Protein AF-A0A1F2UQ99-F1 (afdb_monomer)

Mean predicted aligned error: 5.06 Å

Radius of gyration: 15.75 Å; Cα contacts (8 Å, |Δi|>4): 357; chains: 1; bounding box: 39×36×42 Å

Sequence (183 aa):
MSVAGLMEGPKHVLLDRNATEAAFKALPLADFRVIHLAAHGVASTNFPDRAALLLGSSPASGEDGLLQAREIRDLPLNADLVTLSACETGNGKLLGQEGIASLERAFLLAGAKAVIASLWTADDTYTIVLMKRLYQHLVAGVDKGTALRQAKLDLLNQFGAEALPVYWAGFTLVGDGSTAIFY

Structure (mmCIF, N/CA/C/O backbone):
data_AF-A0A1F2UQ99-F1
#
_entry.id   AF-A0A1F2UQ99-F1
#
loop_
_atom_site.group_PDB
_atom_site.id
_atom_site.type_symbol
_atom_site.label_atom_id
_atom_site.label_alt_id
_atom_site.label_comp_id
_atom_site.label_asym_id
_atom_site.label_entity_id
_atom_site.label_seq_id
_atom_site.pdbx_PDB_ins_code
_atom_site.Cartn_x
_atom_site.Cartn_y
_atom_site.Cartn_z
_atom_site.occupancy
_atom_site.B_iso_or_equiv
_atom_site.auth_seq_id
_atom_site.auth_comp_id
_atom_site.auth_asym_id
_atom_site.auth_atom_id
_atom_site.pdbx_PDB_model_num
ATOM 1 N N . MET A 1 1 ? 3.172 -11.121 14.111 1.00 55.66 1 MET A N 1
ATOM 2 C CA . MET A 1 1 ? 2.310 -11.700 13.055 1.00 55.66 1 MET A CA 1
ATOM 3 C C . MET A 1 1 ? 2.395 -10.765 11.863 1.00 55.66 1 MET A C 1
ATOM 5 O O . MET A 1 1 ? 2.167 -9.580 12.062 1.00 55.66 1 MET A O 1
ATOM 9 N N . SER A 1 2 ? 2.827 -11.252 10.698 1.00 79.75 2 SER A N 1
ATOM 10 C CA . SER A 1 2 ? 2.993 -10.434 9.488 1.00 79.75 2 SER A CA 1
ATOM 11 C C . SER A 1 2 ? 1.648 -10.175 8.804 1.00 79.75 2 SER A C 1
ATOM 13 O O . SER A 1 2 ? 0.696 -10.924 9.023 1.00 79.75 2 SER A O 1
ATOM 15 N N . VAL A 1 3 ? 1.582 -9.159 7.938 1.00 83.19 3 VAL A N 1
ATOM 16 C CA . VAL A 1 3 ? 0.411 -8.877 7.084 1.00 83.19 3 VAL A CA 1
ATOM 17 C C . VAL A 1 3 ? -0.014 -10.124 6.305 1.00 83.19 3 VAL A C 1
ATOM 19 O O . VAL A 1 3 ? -1.170 -10.528 6.356 1.00 83.19 3 VAL A O 1
ATOM 22 N N . ALA A 1 4 ? 0.940 -10.810 5.672 1.00 85.94 4 ALA A N 1
ATOM 23 C CA . ALA A 1 4 ? 0.684 -12.048 4.938 1.00 85.94 4 ALA A CA 1
ATOM 24 C C . ALA A 1 4 ? 0.129 -13.182 5.827 1.00 85.94 4 ALA A C 1
ATOM 26 O O . ALA A 1 4 ? -0.555 -14.082 5.343 1.00 85.94 4 ALA A O 1
ATOM 27 N N . GLY A 1 5 ? 0.411 -13.162 7.133 1.00 87.06 5 GLY A N 1
ATOM 28 C CA . GLY A 1 5 ? -0.151 -14.108 8.096 1.00 87.06 5 GLY A CA 1
ATOM 29 C C . GLY A 1 5 ? -1.635 -13.879 8.399 1.00 87.06 5 GLY A C 1
ATOM 30 O O . GLY A 1 5 ? -2.294 -14.823 8.815 1.00 87.06 5 GLY A O 1
ATOM 31 N N . LEU A 1 6 ? -2.149 -12.664 8.176 1.00 87.44 6 LEU A N 1
ATOM 32 C CA . LEU A 1 6 ? -3.563 -12.311 8.361 1.00 87.44 6 LEU A CA 1
ATOM 33 C C . LEU A 1 6 ? -4.426 -12.646 7.137 1.00 87.44 6 LEU A C 1
ATOM 35 O O . LEU A 1 6 ? -5.640 -12.726 7.263 1.00 87.44 6 LEU A O 1
ATOM 39 N N . MET A 1 7 ? -3.805 -12.824 5.968 1.00 87.25 7 MET A N 1
ATOM 40 C CA . MET A 1 7 ? -4.507 -13.110 4.719 1.00 87.25 7 MET A CA 1
ATOM 41 C C . MET A 1 7 ? -4.804 -14.601 4.570 1.00 87.25 7 MET A C 1
ATOM 43 O O . MET A 1 7 ? -3.899 -15.446 4.671 1.00 87.25 7 MET A O 1
ATOM 47 N N . GLU A 1 8 ? -6.064 -14.897 4.264 1.00 82.94 8 GLU A N 1
ATOM 48 C CA . GLU A 1 8 ? -6.512 -16.207 3.802 1.00 82.94 8 GLU A CA 1
ATOM 49 C C . GLU A 1 8 ? -6.232 -16.379 2.299 1.00 82.94 8 GLU A C 1
ATOM 51 O O . GLU A 1 8 ? -6.190 -15.409 1.541 1.00 82.94 8 GLU A O 1
ATOM 56 N N . GLY A 1 9 ? -6.028 -17.624 1.862 1.00 82.25 9 GLY A N 1
ATOM 57 C CA . GLY A 1 9 ? -5.776 -17.951 0.456 1.00 82.25 9 GLY A CA 1
ATOM 58 C C . GLY A 1 9 ? -4.300 -17.905 0.021 1.00 82.25 9 GLY A C 1
ATOM 59 O O . GLY A 1 9 ? -3.388 -17.830 0.857 1.00 82.25 9 GLY A O 1
ATOM 60 N N . PRO A 1 10 ? -4.045 -18.036 -1.296 1.00 84.94 10 PRO A N 1
ATOM 61 C CA . PRO A 1 10 ? -2.699 -18.048 -1.850 1.00 84.94 10 PRO A CA 1
ATOM 62 C C . PRO A 1 10 ? -2.016 -16.697 -1.636 1.00 84.94 10 PRO A C 1
ATOM 64 O O . PRO A 1 10 ? -2.594 -15.635 -1.853 1.00 84.94 10 PRO A O 1
ATOM 67 N N . LYS A 1 11 ? -0.754 -16.751 -1.216 1.00 92.12 11 LYS A N 1
ATOM 68 C CA . LYS A 1 11 ? 0.062 -15.576 -0.920 1.00 92.12 11 LYS A CA 1
ATOM 69 C C . LYS A 1 11 ? 1.476 -15.781 -1.415 1.00 92.12 11 LYS A C 1
ATOM 71 O O . LYS A 1 11 ? 2.025 -16.875 -1.308 1.00 92.12 11 LYS A O 1
ATOM 76 N N . HIS A 1 12 ? 2.060 -14.703 -1.915 1.00 95.44 12 HIS A N 1
ATOM 77 C CA . HIS A 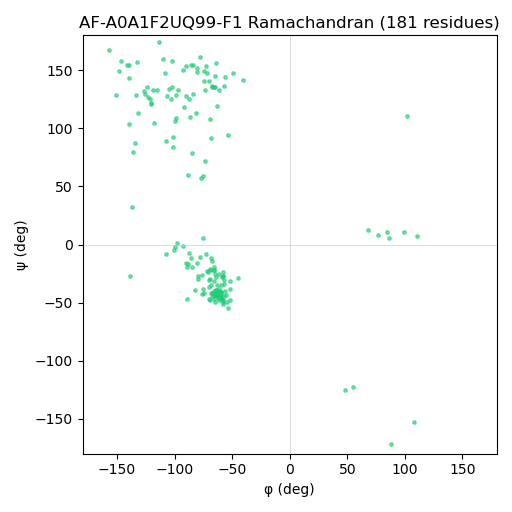1 12 ? 3.464 -14.650 -2.271 1.00 95.44 12 HIS A CA 1
ATOM 78 C C . HIS A 1 12 ? 4.159 -13.646 -1.356 1.00 95.44 12 HIS A C 1
ATOM 80 O O . HIS A 1 12 ? 3.636 -12.561 -1.110 1.00 95.44 12 HIS A O 1
ATOM 86 N N . VAL A 1 13 ? 5.305 -14.033 -0.802 1.00 95.56 13 VAL A N 1
ATOM 87 C CA . VAL A 1 13 ? 6.029 -13.234 0.187 1.00 95.56 13 VAL A CA 1
ATOM 88 C C . VAL A 1 13 ? 7.490 -13.170 -0.232 1.00 95.56 13 VAL A C 1
ATOM 90 O O . VAL A 1 13 ? 8.186 -14.182 -0.212 1.00 95.56 13 VAL A O 1
ATOM 93 N N . LEU A 1 14 ? 7.941 -11.972 -0.600 1.00 95.31 14 LEU A N 1
ATOM 94 C CA . LEU A 1 14 ? 9.344 -11.671 -0.858 1.00 95.31 14 LEU A CA 1
ATOM 95 C C . LEU A 1 14 ? 9.898 -10.906 0.345 1.00 95.31 14 LEU A C 1
ATOM 97 O O . LEU A 1 14 ? 9.327 -9.895 0.745 1.00 95.31 14 LEU A O 1
ATOM 101 N N . LEU A 1 15 ? 10.985 -11.401 0.934 1.00 94.00 15 LEU A N 1
ATOM 102 C CA . LEU A 1 15 ? 11.633 -10.807 2.107 1.00 94.00 15 LEU A CA 1
ATOM 103 C C . LEU A 1 15 ? 13.139 -10.720 1.893 1.00 94.00 15 LEU A C 1
ATOM 105 O O . LEU A 1 15 ? 13.712 -11.501 1.127 1.00 94.00 15 LEU A O 1
ATOM 109 N N . ASP A 1 16 ? 13.770 -9.802 2.619 1.00 89.81 16 ASP A N 1
ATOM 110 C CA . ASP A 1 16 ? 15.219 -9.632 2.672 1.00 89.81 16 ASP A CA 1
ATOM 111 C C . ASP A 1 16 ? 15.843 -9.606 1.265 1.00 89.81 16 ASP A C 1
ATOM 113 O O . ASP A 1 16 ? 15.420 -8.859 0.385 1.00 89.81 16 ASP A O 1
ATOM 117 N N . ARG A 1 17 ? 16.828 -10.473 1.017 1.00 89.38 17 ARG A N 1
ATOM 118 C CA . ARG A 1 17 ? 17.554 -10.565 -0.255 1.00 89.38 17 ARG A CA 1
ATOM 119 C C . ARG A 1 17 ? 16.699 -11.060 -1.423 1.00 89.38 17 ARG A C 1
ATOM 121 O O . ARG A 1 17 ? 17.127 -10.928 -2.562 1.00 89.38 17 ARG A O 1
ATOM 128 N N . ASN A 1 18 ? 15.522 -11.625 -1.153 1.00 92.38 18 ASN A N 1
ATOM 129 C CA . ASN A 1 18 ? 14.597 -12.081 -2.189 1.00 92.38 18 ASN A CA 1
ATOM 130 C C . ASN A 1 18 ? 13.617 -10.980 -2.618 1.00 92.38 18 ASN A C 1
ATOM 132 O O . ASN A 1 18 ? 13.005 -11.106 -3.676 1.00 92.38 18 ASN A O 1
ATOM 136 N N . ALA A 1 19 ? 13.478 -9.898 -1.840 1.00 94.19 19 ALA A N 1
ATOM 137 C CA . ALA A 1 19 ? 12.649 -8.735 -2.168 1.00 94.19 19 ALA A CA 1
ATOM 138 C C . ALA A 1 19 ? 13.328 -7.836 -3.210 1.00 94.19 19 ALA A C 1
ATOM 140 O O . ALA A 1 19 ? 13.587 -6.658 -2.974 1.00 94.19 19 ALA A O 1
ATOM 141 N N . THR A 1 20 ? 13.655 -8.424 -4.360 1.00 95.75 20 THR A N 1
ATOM 142 C CA . THR A 1 20 ? 14.259 -7.720 -5.491 1.00 95.75 20 THR A CA 1
ATOM 143 C C . THR A 1 20 ? 13.198 -7.170 -6.428 1.00 95.75 20 THR A C 1
ATOM 145 O O . THR A 1 20 ? 12.100 -7.721 -6.538 1.00 95.75 20 THR A O 1
ATOM 148 N N . GLU A 1 21 ? 13.546 -6.108 -7.145 1.00 95.38 21 GLU A N 1
ATOM 149 C CA . GLU A 1 21 ? 12.697 -5.546 -8.196 1.00 95.38 21 GLU A CA 1
ATOM 150 C C . GLU A 1 21 ? 12.352 -6.586 -9.271 1.00 95.38 21 GLU A C 1
ATOM 152 O O . GLU A 1 21 ? 11.186 -6.754 -9.626 1.00 95.38 21 GLU A O 1
ATOM 157 N N . ALA A 1 22 ? 13.349 -7.361 -9.700 1.00 96.06 22 ALA A N 1
ATOM 158 C CA . ALA A 1 22 ? 13.177 -8.448 -10.657 1.00 96.06 22 ALA A CA 1
ATOM 159 C C . ALA A 1 22 ? 12.190 -9.512 -10.165 1.00 96.06 22 ALA A C 1
ATOM 161 O O . ALA A 1 22 ? 11.293 -9.919 -10.901 1.00 96.06 22 ALA A O 1
ATOM 162 N N . ALA A 1 23 ? 12.334 -9.953 -8.910 1.00 96.50 23 ALA A N 1
ATOM 163 C CA . ALA A 1 23 ? 11.440 -10.947 -8.330 1.00 96.50 23 ALA A CA 1
ATOM 164 C C . ALA A 1 23 ? 10.007 -10.419 -8.223 1.00 96.5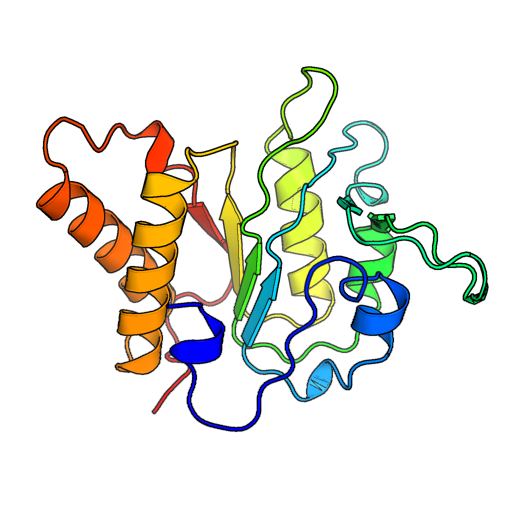0 23 ALA A C 1
ATOM 166 O O . ALA A 1 23 ? 9.077 -11.164 -8.510 1.00 96.50 23 ALA A O 1
ATOM 167 N N . PHE A 1 24 ? 9.823 -9.145 -7.861 1.00 96.56 24 PHE A N 1
ATOM 168 C CA . PHE A 1 24 ? 8.504 -8.516 -7.810 1.00 96.56 24 PHE A CA 1
ATOM 169 C C . PHE A 1 24 ? 7.855 -8.426 -9.199 1.00 96.56 24 PHE A C 1
ATOM 171 O O . PHE A 1 24 ? 6.718 -8.865 -9.365 1.00 96.56 24 PHE A O 1
ATOM 178 N N . LYS A 1 25 ? 8.586 -7.927 -10.208 1.00 95.88 25 LYS A N 1
ATOM 179 C CA . LYS A 1 25 ? 8.099 -7.808 -11.596 1.00 95.88 25 LYS A CA 1
ATOM 180 C C . LYS A 1 25 ? 7.815 -9.169 -12.252 1.00 95.88 25 LYS A C 1
ATOM 182 O O . LYS A 1 25 ? 6.987 -9.241 -13.153 1.00 95.88 25 LYS A O 1
ATOM 187 N N . ALA A 1 26 ? 8.468 -10.244 -11.803 1.00 96.00 26 ALA A N 1
ATOM 188 C CA . ALA A 1 26 ? 8.252 -11.601 -12.311 1.00 96.00 26 ALA A CA 1
ATOM 189 C C . ALA A 1 26 ? 6.977 -12.283 -11.775 1.00 96.00 26 ALA A C 1
ATOM 191 O O . ALA A 1 26 ? 6.605 -13.352 -12.265 1.00 96.00 26 ALA A O 1
ATOM 192 N N . LEU A 1 27 ? 6.313 -11.712 -10.764 1.00 96.69 27 LEU A N 1
ATOM 193 C CA . LEU A 1 27 ? 5.061 -12.255 -10.239 1.00 96.69 27 LEU A CA 1
ATOM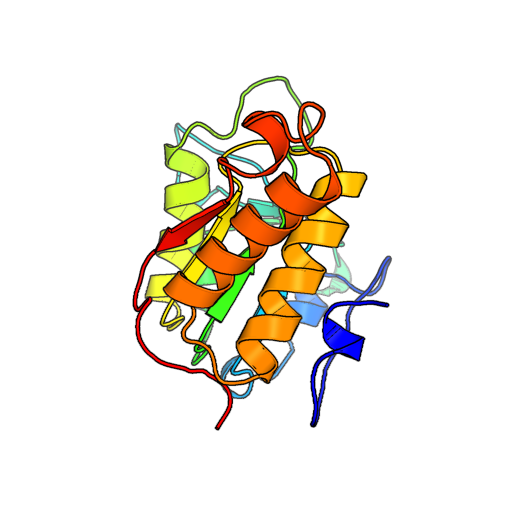 194 C C . LEU A 1 27 ? 3.896 -12.021 -11.212 1.00 96.69 27 LEU A C 1
ATOM 196 O O . LEU A 1 27 ? 3.896 -11.036 -11.951 1.00 96.69 27 LEU A O 1
ATOM 200 N N . PRO A 1 28 ? 2.848 -12.865 -11.180 1.00 96.94 28 PRO A N 1
ATOM 201 C CA . PRO A 1 28 ? 1.617 -12.615 -11.921 1.00 96.94 28 PRO A CA 1
ATOM 202 C C . PRO A 1 28 ? 0.810 -11.499 -11.235 1.00 96.94 28 PRO A C 1
ATOM 204 O O . PRO A 1 28 ? -0.195 -11.747 -10.577 1.00 96.94 28 PRO A O 1
ATOM 207 N N . LEU A 1 29 ? 1.283 -10.252 -11.333 1.00 97.19 29 LEU A N 1
ATOM 208 C CA . LEU A 1 29 ? 0.770 -9.116 -10.555 1.00 97.19 29 LEU A CA 1
ATOM 209 C C . LEU A 1 29 ? -0.737 -8.856 -10.750 1.00 97.19 29 LEU A C 1
ATOM 211 O O . LEU A 1 29 ? -1.398 -8.386 -9.824 1.00 97.19 29 LEU A O 1
ATOM 215 N N . ALA A 1 30 ? -1.289 -9.225 -11.908 1.00 97.12 30 ALA A N 1
ATOM 216 C CA . ALA A 1 30 ? -2.715 -9.119 -12.217 1.00 97.12 30 ALA A CA 1
ATOM 217 C C . ALA A 1 30 ? -3.605 -10.029 -11.348 1.00 97.12 30 ALA A C 1
ATOM 219 O O . ALA A 1 30 ? -4.790 -9.744 -11.179 1.00 97.12 30 ALA A O 1
ATOM 220 N N . ASP A 1 31 ? -3.043 -11.093 -10.771 1.00 96.31 31 ASP A N 1
ATOM 221 C CA . ASP A 1 31 ? -3.786 -12.064 -9.961 1.00 96.31 31 ASP A CA 1
ATOM 222 C C . ASP A 1 31 ? -3.906 -11.626 -8.490 1.00 96.31 31 ASP A C 1
ATOM 224 O O . ASP A 1 31 ? -4.678 -12.200 -7.716 1.00 96.31 31 ASP A O 1
ATOM 228 N N . PHE A 1 32 ? -3.158 -10.598 -8.071 1.00 96.19 32 PHE A N 1
ATOM 229 C CA . PHE A 1 32 ? -3.150 -10.134 -6.686 1.00 96.19 32 PHE A CA 1
ATOM 230 C C . PHE A 1 32 ? -4.180 -9.033 -6.450 1.00 96.19 32 PHE A C 1
ATOM 232 O O . PHE A 1 32 ? -4.074 -7.921 -6.961 1.00 96.19 32 PHE A O 1
ATOM 239 N N . ARG A 1 33 ? -5.140 -9.315 -5.565 1.00 95.69 33 ARG A N 1
ATOM 240 C CA . ARG A 1 33 ? -6.122 -8.326 -5.089 1.00 95.69 33 ARG A CA 1
ATOM 241 C C . ARG A 1 33 ? -5.539 -7.348 -4.069 1.00 95.69 33 ARG A C 1
ATOM 243 O O . ARG A 1 33 ? -6.038 -6.235 -3.935 1.00 95.69 33 ARG A O 1
ATOM 250 N N . VAL A 1 34 ? -4.500 -7.756 -3.341 1.00 96.81 34 VAL A N 1
ATOM 251 C CA . VAL A 1 34 ? -3.832 -6.938 -2.324 1.00 96.81 34 VAL A CA 1
ATOM 252 C C . VAL A 1 34 ? -2.326 -7.035 -2.507 1.00 96.81 34 VAL A C 1
ATOM 254 O O . VAL A 1 34 ? -1.778 -8.135 -2.536 1.00 96.81 34 VAL A O 1
ATOM 257 N N . ILE A 1 35 ? -1.661 -5.884 -2.582 1.00 97.06 35 ILE A N 1
ATOM 258 C CA . ILE A 1 35 ? -0.202 -5.779 -2.661 1.00 97.06 35 ILE A CA 1
ATOM 259 C C . ILE A 1 35 ? 0.274 -4.901 -1.501 1.00 97.06 35 ILE A C 1
ATOM 261 O O . ILE A 1 35 ? -0.215 -3.789 -1.316 1.00 97.06 35 ILE A O 1
ATOM 265 N N . HIS A 1 36 ? 1.224 -5.393 -0.708 1.00 95.31 36 HIS A N 1
ATOM 266 C CA . HIS A 1 36 ? 1.818 -4.654 0.406 1.00 95.31 36 HIS A CA 1
ATOM 267 C C . HIS A 1 36 ? 3.324 -4.520 0.187 1.00 95.31 36 HIS A C 1
ATOM 269 O O . HIS A 1 36 ? 4.019 -5.529 0.071 1.00 95.31 36 HIS A O 1
ATOM 275 N N . LEU A 1 37 ? 3.817 -3.285 0.138 1.00 93.25 37 LEU A N 1
ATOM 276 C CA . LEU A 1 37 ? 5.216 -2.952 -0.103 1.00 93.25 37 LEU A CA 1
ATOM 277 C C . LEU A 1 37 ? 5.768 -2.215 1.119 1.00 93.25 37 LEU A C 1
ATOM 279 O O . LEU A 1 37 ? 5.476 -1.039 1.339 1.00 93.25 37 LEU A O 1
ATOM 283 N N . ALA A 1 38 ? 6.569 -2.937 1.903 1.00 88.62 38 ALA A N 1
ATOM 284 C CA . ALA A 1 38 ? 7.324 -2.413 3.035 1.00 88.62 38 ALA A CA 1
ATOM 285 C C . ALA A 1 38 ? 8.784 -2.223 2.612 1.00 88.62 38 ALA A C 1
ATOM 287 O O . ALA A 1 38 ? 9.616 -3.112 2.777 1.00 88.62 38 ALA A O 1
ATOM 288 N N . ALA A 1 39 ? 9.061 -1.085 1.986 1.00 85.19 39 ALA A N 1
ATOM 289 C CA . ALA A 1 39 ? 10.346 -0.753 1.381 1.00 85.19 39 ALA A CA 1
ATOM 290 C C . ALA A 1 39 ? 10.597 0.747 1.510 1.00 85.19 39 ALA A C 1
ATOM 292 O O . ALA A 1 39 ? 9.646 1.507 1.644 1.00 85.19 39 ALA A O 1
ATOM 293 N N . HIS A 1 40 ? 11.842 1.204 1.442 1.00 83.38 40 HIS A N 1
ATOM 294 C CA . HIS A 1 40 ? 12.094 2.642 1.498 1.00 83.38 40 HIS A CA 1
ATOM 295 C C . HIS A 1 40 ? 11.672 3.354 0.211 1.00 83.38 40 HIS A C 1
ATOM 297 O O . HIS A 1 40 ? 11.766 2.791 -0.875 1.00 83.38 40 HIS A O 1
ATOM 303 N N . GLY A 1 41 ? 11.216 4.599 0.332 1.00 81.81 41 GLY A N 1
ATOM 304 C CA . GLY A 1 41 ? 10.851 5.443 -0.806 1.00 81.81 41 GLY A CA 1
ATOM 305 C C . GLY A 1 41 ? 11.855 6.570 -1.030 1.00 81.81 41 GLY A C 1
ATOM 306 O O . GLY A 1 41 ? 12.408 7.111 -0.072 1.00 81.81 41 GLY A O 1
ATOM 307 N N . VAL A 1 42 ? 12.057 6.958 -2.289 1.00 79.50 42 VAL A N 1
ATOM 308 C CA . VAL A 1 42 ? 12.830 8.151 -2.666 1.00 79.50 42 VAL A CA 1
ATOM 309 C C . VAL A 1 42 ? 11.990 9.051 -3.566 1.00 79.50 42 VAL A C 1
ATOM 311 O O . VAL A 1 42 ? 11.420 8.608 -4.563 1.00 79.50 42 VAL A O 1
ATOM 314 N N . ALA A 1 43 ? 11.928 10.338 -3.213 1.00 75.94 43 ALA A N 1
ATOM 315 C CA . ALA A 1 43 ? 11.289 11.374 -4.018 1.00 75.94 43 ALA A CA 1
ATOM 316 C C . ALA A 1 43 ? 12.229 11.945 -5.072 1.00 75.94 43 ALA A C 1
ATOM 318 O O . ALA A 1 43 ? 13.439 12.050 -4.876 1.00 75.94 43 ALA A O 1
ATOM 319 N N . SER A 1 44 ? 11.634 12.464 -6.141 1.00 74.75 44 SER A N 1
ATOM 320 C CA . SER A 1 44 ? 12.326 13.312 -7.101 1.00 74.75 44 SER A CA 1
ATOM 321 C C . SER A 1 44 ? 11.405 14.457 -7.516 1.00 74.75 44 SER A C 1
ATOM 323 O O . SER A 1 44 ? 10.481 14.266 -8.295 1.00 74.75 44 SER A O 1
ATOM 325 N N . THR A 1 45 ? 11.644 15.658 -6.986 1.00 71.44 45 THR A N 1
ATOM 326 C CA . THR A 1 45 ? 10.818 16.847 -7.281 1.00 71.44 45 THR A CA 1
ATOM 327 C C . THR A 1 45 ? 11.017 17.344 -8.713 1.00 71.44 45 THR A C 1
ATOM 329 O O . THR A 1 45 ? 10.079 17.771 -9.371 1.00 71.44 45 THR A O 1
ATOM 332 N N . ASN A 1 46 ? 12.247 17.255 -9.228 1.00 80.12 46 ASN A N 1
ATOM 333 C CA . ASN A 1 46 ? 12.578 17.724 -10.577 1.00 80.12 46 ASN A CA 1
ATOM 334 C C . ASN A 1 46 ? 12.167 16.722 -11.664 1.00 80.12 46 ASN A C 1
ATOM 336 O O . ASN A 1 46 ? 11.915 17.116 -12.798 1.00 80.12 46 ASN A O 1
ATOM 340 N N . PHE A 1 47 ? 12.117 15.432 -11.319 1.00 86.06 47 PHE A N 1
ATOM 341 C CA . PHE A 1 47 ? 11.722 14.352 -12.224 1.00 86.06 47 PHE A CA 1
ATOM 342 C C . PHE A 1 47 ? 10.776 13.396 -11.485 1.00 86.06 47 PHE A C 1
ATOM 344 O O . PHE A 1 47 ? 11.239 12.367 -10.986 1.00 86.06 47 PHE A O 1
ATOM 351 N N . PRO A 1 48 ? 9.483 13.742 -11.348 1.00 84.94 48 PRO A N 1
ATOM 352 C CA . PRO A 1 48 ? 8.526 12.978 -10.538 1.00 84.94 48 PRO A CA 1
ATOM 353 C C . PRO A 1 48 ? 8.355 11.519 -10.981 1.00 84.94 48 PRO A C 1
ATOM 355 O O . PRO A 1 48 ? 8.097 10.634 -10.170 1.00 84.94 48 PRO A O 1
ATOM 358 N N . ASP A 1 49 ? 8.579 11.241 -12.264 1.00 88.81 49 ASP A N 1
ATOM 359 C CA . ASP A 1 49 ? 8.570 9.901 -12.854 1.00 88.81 49 ASP A CA 1
ATOM 360 C C . ASP A 1 49 ? 9.734 9.002 -12.385 1.00 88.81 49 ASP A C 1
ATOM 362 O O . ASP A 1 49 ? 9.705 7.792 -12.615 1.00 88.81 49 ASP A O 1
ATOM 366 N N . ARG A 1 50 ? 10.737 9.585 -11.712 1.00 89.62 50 ARG A N 1
ATOM 367 C CA . ARG A 1 50 ? 11.868 8.895 -11.070 1.00 89.62 50 ARG A CA 1
ATOM 368 C C . ARG A 1 50 ? 11.686 8.682 -9.569 1.00 89.62 50 ARG A C 1
ATOM 370 O O . ARG A 1 50 ? 12.605 8.176 -8.933 1.00 89.62 50 ARG A O 1
ATOM 377 N N . ALA A 1 51 ? 10.554 9.089 -8.986 1.00 88.94 51 ALA A N 1
ATOM 378 C CA . ALA A 1 51 ? 10.224 8.663 -7.628 1.00 88.94 51 ALA A CA 1
ATOM 379 C C . ALA A 1 51 ? 10.207 7.128 -7.588 1.00 88.94 51 ALA A C 1
ATOM 381 O O . ALA A 1 51 ? 9.697 6.517 -8.525 1.00 88.94 51 ALA A O 1
ATOM 382 N N . ALA A 1 52 ? 10.786 6.512 -6.561 1.00 90.56 52 ALA A N 1
ATOM 383 C CA . ALA A 1 52 ? 11.056 5.075 -6.566 1.00 90.56 52 ALA A CA 1
ATOM 384 C C . ALA A 1 52 ? 10.826 4.417 -5.209 1.00 90.56 52 ALA A C 1
ATOM 386 O O . ALA A 1 52 ? 10.978 5.058 -4.167 1.00 90.56 52 ALA A O 1
ATOM 387 N N . LEU A 1 53 ? 10.534 3.118 -5.245 1.00 90.69 53 LEU A N 1
ATOM 388 C CA . LEU A 1 53 ? 10.673 2.219 -4.102 1.00 90.69 53 LEU A CA 1
ATOM 389 C C . LEU A 1 53 ? 12.010 1.478 -4.200 1.00 90.69 53 LEU A C 1
ATOM 391 O O . LEU A 1 53 ? 12.356 0.955 -5.257 1.00 90.69 53 LEU A O 1
ATOM 395 N N . LEU A 1 54 ? 12.748 1.433 -3.095 1.00 90.50 54 LEU A N 1
ATOM 396 C CA . LEU A 1 54 ? 14.050 0.783 -2.995 1.00 90.50 54 LEU A CA 1
ATOM 397 C C . LEU A 1 54 ? 13.855 -0.691 -2.656 1.00 90.50 54 LEU A C 1
ATOM 399 O O . LEU A 1 54 ? 13.476 -1.042 -1.538 1.00 90.50 54 LEU A O 1
ATOM 403 N N . LEU A 1 55 ? 14.147 -1.541 -3.628 1.00 91.94 55 LEU A N 1
ATOM 404 C CA . LEU A 1 55 ? 14.139 -2.993 -3.528 1.00 91.94 55 LEU A CA 1
ATOM 405 C C . LEU A 1 55 ? 15.567 -3.534 -3.673 1.00 91.94 55 LEU A C 1
ATOM 407 O O . LEU A 1 55 ? 16.522 -2.804 -3.940 1.00 91.94 55 LEU A O 1
ATOM 411 N N . GLY A 1 56 ? 15.734 -4.843 -3.492 1.00 89.94 56 GLY A N 1
ATOM 412 C CA . GLY A 1 56 ? 16.998 -5.499 -3.806 1.00 89.94 56 GLY A CA 1
ATOM 413 C C . GLY A 1 56 ? 17.329 -5.367 -5.296 1.00 89.94 56 GLY A C 1
ATOM 414 O O . GLY A 1 56 ? 16.484 -5.636 -6.154 1.00 89.94 56 GLY A O 1
ATOM 415 N N . SER A 1 57 ? 18.565 -4.983 -5.610 1.00 86.50 57 SER A N 1
ATOM 416 C CA . SER A 1 57 ? 19.046 -4.977 -6.989 1.00 86.50 57 SER A CA 1
ATOM 417 C C . SER A 1 57 ? 19.331 -6.399 -7.468 1.00 86.50 57 SER A C 1
ATOM 419 O O . SER A 1 57 ? 19.708 -7.287 -6.698 1.00 86.50 57 SER A O 1
ATOM 421 N N . SER A 1 58 ? 19.159 -6.616 -8.768 1.00 82.12 58 SER A N 1
ATOM 422 C CA . SER A 1 58 ? 19.490 -7.876 -9.426 1.00 82.12 58 SER A CA 1
ATOM 423 C C . SER A 1 58 ? 20.251 -7.551 -10.712 1.00 82.12 58 SER A C 1
ATOM 425 O O . SER A 1 58 ? 19.659 -7.442 -11.787 1.00 82.12 58 SER A O 1
ATOM 427 N N . PRO A 1 59 ? 21.589 -7.397 -10.634 1.00 77.69 59 PRO A N 1
ATOM 428 C CA . PRO A 1 59 ? 22.396 -6.999 -11.787 1.00 77.69 59 PRO A CA 1
ATOM 429 C C . PRO A 1 59 ? 22.249 -7.945 -12.985 1.00 77.69 59 PRO A C 1
ATOM 431 O O . PRO A 1 59 ? 22.328 -7.514 -14.130 1.00 77.69 59 PRO A O 1
ATOM 434 N N . ALA A 1 60 ? 21.996 -9.233 -12.729 1.00 80.81 60 ALA A N 1
ATOM 435 C CA . ALA A 1 60 ? 21.820 -10.247 -13.766 1.00 80.81 60 ALA A CA 1
ATOM 436 C C . ALA A 1 60 ? 20.532 -10.073 -14.595 1.00 80.81 60 ALA A C 1
ATOM 438 O O . ALA A 1 60 ? 20.472 -10.571 -15.715 1.00 80.81 60 ALA A O 1
ATOM 439 N N . SER A 1 61 ? 19.518 -9.380 -14.068 1.00 82.44 61 SER A N 1
ATOM 440 C CA . SER A 1 61 ? 18.257 -9.104 -14.772 1.00 82.44 61 SER A CA 1
ATOM 441 C C . SER A 1 61 ? 18.193 -7.701 -15.379 1.00 82.44 61 SER A C 1
ATOM 443 O O . SER A 1 61 ? 17.199 -7.374 -16.014 1.00 82.44 61 SER A O 1
ATOM 445 N N . GLY A 1 62 ? 19.227 -6.873 -15.187 1.00 86.75 62 GLY A N 1
ATOM 446 C CA . GLY A 1 62 ? 19.225 -5.470 -15.614 1.00 86.75 62 GLY A CA 1
ATOM 447 C C . GLY A 1 62 ? 18.410 -4.532 -14.717 1.00 86.75 62 GLY A C 1
ATOM 448 O O . GLY A 1 62 ? 18.259 -3.367 -15.064 1.00 86.75 62 GLY A O 1
ATOM 449 N N . GLU A 1 63 ? 17.924 -5.024 -13.573 1.00 92.38 63 GLU A N 1
ATOM 450 C CA . GLU A 1 63 ? 17.137 -4.246 -12.610 1.00 92.38 63 GLU A CA 1
ATOM 451 C C . GLU A 1 63 ? 18.066 -3.590 -11.582 1.00 92.38 63 GLU A C 1
ATOM 453 O O . GLU A 1 63 ? 18.902 -4.263 -10.958 1.00 92.38 63 GLU A O 1
ATOM 458 N N . ASP A 1 64 ? 17.922 -2.278 -11.401 1.00 91.00 64 ASP A N 1
ATOM 459 C CA . ASP A 1 64 ? 18.795 -1.467 -10.548 1.00 91.00 64 ASP A CA 1
ATOM 460 C C . ASP A 1 64 ? 18.333 -1.422 -9.079 1.00 91.00 64 ASP A C 1
ATOM 462 O O . ASP A 1 64 ? 19.089 -0.972 -8.213 1.00 91.00 64 ASP A O 1
ATOM 466 N N . GLY A 1 65 ? 17.155 -1.979 -8.777 1.00 91.88 65 GLY A N 1
ATOM 467 C CA . GLY A 1 65 ? 16.562 -1.994 -7.442 1.00 91.88 65 GLY A CA 1
ATOM 468 C C . GLY A 1 65 ? 15.753 -0.733 -7.139 1.00 91.88 65 GLY A C 1
ATOM 469 O O . GLY A 1 65 ? 15.297 -0.568 -6.007 1.00 91.88 65 GLY A O 1
ATOM 470 N N . LEU A 1 66 ? 15.572 0.163 -8.109 1.00 92.56 66 LEU A N 1
ATOM 471 C CA . LEU A 1 66 ? 14.737 1.347 -7.997 1.00 92.56 66 LEU A CA 1
ATOM 472 C C . LEU A 1 66 ? 13.473 1.140 -8.819 1.00 92.56 66 LEU A C 1
ATOM 474 O O . LEU A 1 66 ? 13.397 1.603 -9.952 1.00 92.56 66 LEU A O 1
ATOM 478 N N . LEU A 1 67 ? 12.439 0.575 -8.194 1.00 94.12 67 LEU A N 1
ATOM 479 C CA . LEU A 1 67 ? 11.131 0.441 -8.824 1.00 94.12 67 LEU A CA 1
ATOM 480 C C . LEU A 1 67 ? 10.498 1.830 -8.986 1.00 94.12 67 LEU A C 1
ATOM 482 O O . LEU A 1 67 ? 9.855 2.346 -8.063 1.00 94.12 67 LEU A O 1
ATOM 486 N N . GLN A 1 68 ? 10.730 2.467 -10.135 1.00 93.94 68 GLN A N 1
ATOM 487 C CA . GLN A 1 68 ? 10.364 3.863 -10.366 1.00 93.94 68 GLN A CA 1
ATOM 488 C C . GLN A 1 68 ? 8.909 4.021 -10.794 1.00 93.94 68 GLN A C 1
ATOM 490 O O . GLN A 1 68 ? 8.319 3.152 -11.430 1.00 93.94 68 GLN A O 1
ATOM 495 N N . ALA A 1 69 ? 8.334 5.192 -10.521 1.00 94.00 69 ALA A N 1
ATOM 496 C CA . ALA A 1 69 ? 6.975 5.558 -10.900 1.00 94.00 69 ALA A CA 1
ATOM 497 C C . ALA A 1 69 ? 6.713 5.332 -12.395 1.00 94.00 69 ALA A C 1
ATOM 499 O O . ALA A 1 69 ? 5.635 4.871 -12.765 1.00 94.00 69 ALA A O 1
ATOM 500 N N . ARG A 1 70 ? 7.691 5.608 -13.270 1.00 95.00 70 ARG A N 1
ATOM 501 C CA . ARG A 1 70 ? 7.538 5.334 -14.706 1.00 95.00 70 ARG A CA 1
ATOM 502 C C . ARG A 1 70 ? 7.357 3.852 -15.029 1.00 95.00 70 ARG A C 1
ATOM 504 O O . ARG A 1 70 ? 6.591 3.566 -15.932 1.00 95.00 70 ARG A O 1
ATOM 511 N N . GLU A 1 71 ? 8.013 2.967 -14.286 1.00 95.75 71 GLU A N 1
ATOM 512 C CA . GLU A 1 71 ? 7.966 1.514 -14.480 1.00 95.75 71 GLU A CA 1
ATOM 513 C C . GLU A 1 71 ? 6.723 0.923 -13.831 1.00 95.75 71 GLU A C 1
ATOM 515 O O . GLU A 1 71 ? 6.062 0.071 -14.413 1.00 95.75 71 GLU A O 1
ATOM 520 N N . ILE A 1 72 ? 6.363 1.433 -12.648 1.00 97.12 72 ILE A N 1
ATOM 521 C CA . ILE A 1 72 ? 5.153 1.036 -11.929 1.00 9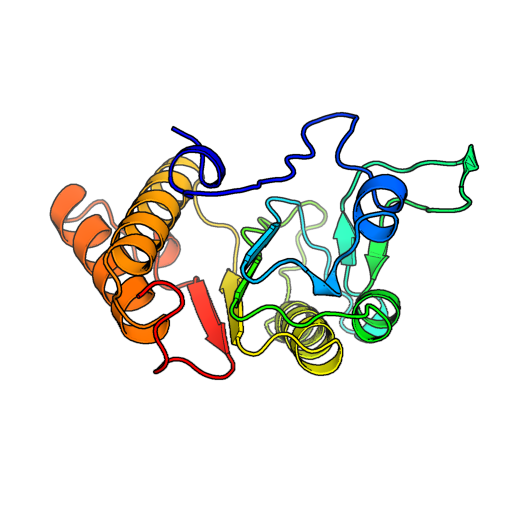7.12 72 ILE A CA 1
ATOM 522 C C . ILE A 1 72 ? 3.924 1.220 -12.818 1.00 97.12 72 ILE A C 1
ATOM 524 O O . ILE A 1 72 ? 3.090 0.325 -12.859 1.00 97.12 72 ILE A O 1
ATOM 528 N N . ARG A 1 73 ? 3.823 2.339 -13.551 1.00 96.69 73 ARG A N 1
ATOM 529 C CA . ARG A 1 73 ? 2.684 2.626 -14.447 1.00 96.69 73 ARG A CA 1
ATOM 530 C C . ARG A 1 73 ? 2.453 1.569 -15.524 1.00 96.69 73 ARG A C 1
ATOM 532 O O . ARG A 1 73 ? 1.321 1.445 -15.978 1.00 96.69 73 ARG A O 1
ATOM 539 N N . ASP A 1 74 ? 3.500 0.855 -15.924 1.00 96.62 74 ASP A N 1
ATOM 540 C CA . ASP A 1 74 ? 3.438 -0.155 -16.981 1.00 96.62 74 ASP A CA 1
ATOM 541 C C . ASP A 1 74 ? 3.174 -1.566 -16.418 1.00 96.62 74 ASP A C 1
ATOM 543 O O . ASP A 1 74 ? 3.060 -2.531 -17.178 1.00 96.62 74 ASP A O 1
ATOM 547 N N . LEU A 1 75 ? 3.059 -1.714 -15.090 1.00 97.69 75 LEU A N 1
ATOM 548 C CA . LEU A 1 75 ? 2.728 -2.990 -14.461 1.00 97.69 75 LEU A CA 1
ATOM 549 C C . LEU A 1 75 ? 1.264 -3.374 -14.736 1.00 97.69 75 LEU A C 1
ATOM 551 O O . LEU A 1 75 ? 0.378 -2.526 -14.646 1.00 97.69 75 LEU A O 1
ATOM 555 N N . PRO A 1 76 ? 0.973 -4.660 -14.992 1.00 97.19 76 PRO A N 1
ATOM 556 C CA . PRO A 1 76 ? -0.389 -5.129 -15.217 1.00 97.19 76 PRO A CA 1
ATOM 557 C C . PRO A 1 76 ? -1.081 -5.429 -13.879 1.00 97.19 76 PRO A C 1
ATOM 559 O O . PRO A 1 76 ? -1.152 -6.586 -13.465 1.00 97.19 76 PRO A O 1
ATOM 562 N N . LEU A 1 77 ? -1.564 -4.409 -13.164 1.00 98.12 77 LEU A N 1
ATOM 563 C CA . LEU A 1 77 ? -2.248 -4.605 -11.881 1.00 98.12 77 LEU A CA 1
ATOM 564 C C . LEU A 1 77 ? -3.766 -4.726 -12.054 1.00 98.12 77 LEU A C 1
ATOM 566 O O . LEU A 1 77 ? -4.378 -4.111 -12.922 1.00 98.12 77 LEU A O 1
ATOM 570 N N . ASN A 1 78 ? -4.386 -5.478 -11.149 1.00 97.12 78 ASN A N 1
ATOM 571 C CA . ASN A 1 78 ? -5.836 -5.488 -10.923 1.00 97.12 78 ASN A CA 1
ATOM 572 C C . ASN A 1 78 ? -6.139 -5.499 -9.410 1.00 97.12 78 ASN A C 1
ATOM 574 O O . ASN A 1 78 ? -7.091 -6.118 -8.930 1.00 97.12 78 ASN A O 1
ATOM 578 N N . ALA A 1 79 ? -5.264 -4.853 -8.635 1.00 97.75 79 ALA A N 1
ATOM 579 C CA . ALA A 1 79 ? -5.323 -4.873 -7.183 1.00 97.75 79 ALA A CA 1
ATOM 580 C C . ALA A 1 79 ? -6.474 -4.000 -6.669 1.00 97.75 79 ALA A C 1
ATOM 582 O O . ALA A 1 79 ? -6.620 -2.839 -7.051 1.00 97.75 79 ALA A O 1
ATOM 583 N N . ASP A 1 80 ? -7.260 -4.524 -5.731 1.00 98.00 80 ASP A N 1
ATOM 584 C CA . ASP A 1 80 ? -8.237 -3.734 -4.983 1.00 98.00 80 ASP A CA 1
ATOM 585 C C . ASP A 1 80 ? -7.554 -2.741 -4.034 1.00 98.00 80 ASP A C 1
ATOM 587 O O . ASP A 1 80 ? -8.119 -1.685 -3.740 1.00 98.00 80 ASP A O 1
ATOM 591 N N . LEU A 1 81 ? -6.353 -3.081 -3.550 1.00 98.25 81 LEU A N 1
ATOM 592 C CA . LEU A 1 81 ? -5.556 -2.236 -2.668 1.00 98.25 81 LEU A CA 1
ATOM 593 C C . LEU A 1 81 ? -4.051 -2.476 -2.841 1.00 98.25 81 LEU A C 1
ATOM 595 O O . LEU A 1 81 ? -3.569 -3.599 -2.688 1.00 98.25 81 LEU A O 1
ATOM 599 N N . VAL A 1 82 ? -3.304 -1.394 -3.050 1.00 97.75 82 VAL A N 1
ATOM 600 C CA . VAL A 1 82 ? -1.850 -1.344 -2.844 1.00 97.75 82 VAL A CA 1
ATOM 601 C C . VAL A 1 82 ? -1.567 -0.571 -1.557 1.00 97.75 82 VAL A C 1
ATOM 603 O O . VAL A 1 82 ? -2.147 0.483 -1.315 1.00 97.75 82 VAL A O 1
ATOM 606 N N . THR A 1 83 ? -0.692 -1.076 -0.695 1.00 95.50 83 THR A N 1
ATOM 607 C CA . THR A 1 83 ? -0.259 -0.374 0.521 1.00 95.50 83 THR A CA 1
ATOM 608 C C . THR A 1 83 ? 1.244 -0.161 0.487 1.00 95.50 83 THR A C 1
ATOM 610 O O . THR A 1 83 ? 2.004 -1.123 0.427 1.00 95.50 83 THR A O 1
ATOM 613 N N . LEU A 1 84 ? 1.656 1.101 0.540 1.00 91.62 84 LEU A N 1
ATOM 614 C CA . LEU A 1 84 ? 3.039 1.548 0.600 1.00 91.62 84 LEU A CA 1
ATOM 615 C C . LEU A 1 84 ? 3.351 1.914 2.051 1.00 91.62 84 LEU A C 1
ATOM 617 O O . LEU A 1 84 ? 3.107 3.039 2.488 1.00 91.62 84 LEU A O 1
ATOM 621 N N . SER A 1 85 ? 3.873 0.960 2.820 1.00 80.75 85 SER A N 1
ATOM 622 C CA . SER A 1 85 ? 4.416 1.243 4.154 1.00 80.75 85 SER A CA 1
ATOM 623 C C . SER A 1 85 ? 5.887 1.628 4.016 1.00 80.75 85 SER A C 1
ATOM 625 O O . SER A 1 85 ? 6.782 0.927 4.495 1.00 80.75 85 SER A O 1
ATOM 627 N N . ALA A 1 86 ? 6.125 2.697 3.261 1.00 64.06 86 ALA A N 1
ATOM 628 C CA . ALA A 1 86 ? 7.452 3.147 2.901 1.00 64.06 86 ALA A CA 1
ATOM 629 C C . ALA A 1 86 ? 7.908 4.287 3.809 1.00 64.06 86 ALA A C 1
ATOM 631 O O . ALA A 1 86 ? 7.416 5.409 3.710 1.00 64.06 86 ALA A O 1
ATOM 632 N N . CYS A 1 87 ? 8.866 3.997 4.688 1.00 62.09 87 CYS A N 1
ATOM 633 C CA . CYS A 1 87 ? 9.585 5.011 5.456 1.00 62.09 87 CYS A CA 1
ATOM 634 C C . CYS A 1 87 ? 10.695 5.627 4.586 1.00 62.09 87 CYS A C 1
ATOM 636 O O . CYS A 1 87 ? 11.279 4.943 3.743 1.00 62.09 87 CYS A O 1
ATOM 638 N N . GLU A 1 88 ? 11.032 6.901 4.775 1.00 54.00 88 GLU A N 1
ATOM 639 C CA . GLU A 1 88 ? 12.142 7.533 4.048 1.00 54.00 88 GLU A CA 1
ATOM 640 C C . GLU A 1 88 ? 13.500 6.955 4.466 1.00 54.00 88 GLU A C 1
ATOM 642 O O . GLU A 1 88 ? 13.805 6.866 5.656 1.00 54.00 88 GLU A O 1
ATOM 647 N N . THR A 1 89 ? 14.366 6.684 3.485 1.00 37.69 89 THR A N 1
ATOM 648 C CA . THR A 1 89 ? 15.822 6.661 3.692 1.00 37.69 89 THR A CA 1
ATOM 649 C C . THR A 1 89 ? 16.510 7.666 2.788 1.00 37.69 89 THR A C 1
ATOM 651 O O . THR A 1 89 ? 16.437 7.560 1.568 1.00 37.69 89 THR A O 1
ATOM 654 N N . GLY A 1 90 ? 17.295 8.549 3.409 1.00 33.97 90 GLY A N 1
ATOM 655 C CA . GLY A 1 90 ? 18.500 9.106 2.797 1.00 33.97 90 GLY A CA 1
ATOM 656 C C . GLY A 1 90 ? 18.380 10.526 2.241 1.00 33.97 90 GLY A C 1
ATOM 657 O O . GLY A 1 90 ? 17.811 10.744 1.180 1.00 33.97 90 GLY A O 1
ATOM 658 N N . ASN A 1 91 ? 19.067 11.453 2.922 1.00 32.56 91 ASN A N 1
ATOM 659 C CA . ASN A 1 91 ? 19.481 12.812 2.514 1.00 32.56 91 ASN A CA 1
ATOM 660 C C . ASN A 1 91 ? 18.657 14.027 2.968 1.00 32.56 91 ASN A C 1
ATOM 662 O O . ASN A 1 91 ? 18.950 15.138 2.528 1.00 32.56 91 ASN A O 1
ATOM 666 N N . GLY A 1 92 ? 17.704 13.892 3.894 1.00 35.59 92 GLY A N 1
ATOM 667 C CA . GLY A 1 92 ? 17.098 15.069 4.542 1.00 35.59 92 GLY A CA 1
ATOM 668 C C . GLY A 1 92 ? 16.231 15.938 3.622 1.00 35.59 92 GLY A C 1
ATOM 669 O O . GLY A 1 92 ? 15.850 17.046 3.995 1.00 35.59 92 GLY A O 1
ATOM 670 N N . LYS A 1 93 ? 15.895 15.439 2.430 1.00 41.31 93 LYS A N 1
ATOM 671 C CA . LYS A 1 93 ? 14.766 15.935 1.653 1.00 41.31 93 LYS A CA 1
ATOM 672 C C . LYS A 1 93 ? 13.630 14.965 1.893 1.00 41.31 93 LYS A C 1
ATOM 674 O O . LYS A 1 93 ? 13.676 13.850 1.383 1.00 41.31 93 LYS A O 1
ATOM 679 N N . LEU A 1 94 ? 12.661 15.418 2.685 1.00 47.50 94 LEU A N 1
ATOM 680 C CA . LEU A 1 94 ? 11.351 14.792 2.782 1.00 47.50 94 LEU A CA 1
ATOM 681 C C . LEU A 1 94 ? 10.912 14.379 1.371 1.00 47.50 94 LEU A C 1
ATOM 683 O O . LEU A 1 94 ? 11.132 15.138 0.414 1.00 47.50 94 LEU A O 1
ATOM 687 N N . LEU A 1 95 ? 10.261 13.226 1.234 1.00 50.81 95 LEU A N 1
ATOM 688 C CA . LEU A 1 95 ? 9.260 13.071 0.198 1.00 50.81 95 LEU A CA 1
ATOM 689 C C . LEU A 1 95 ? 8.303 14.243 0.413 1.00 50.81 95 LEU A C 1
ATOM 691 O O . LEU A 1 95 ? 7.393 14.202 1.234 1.00 50.81 95 LEU A O 1
ATOM 695 N N . GLY A 1 96 ? 8.533 15.341 -0.310 1.00 53.34 96 GLY A N 1
ATOM 696 C CA . GLY A 1 96 ? 7.488 16.326 -0.500 1.00 53.34 96 GLY A CA 1
ATOM 697 C C . GLY A 1 96 ? 6.254 15.554 -0.955 1.00 53.34 96 GLY A C 1
ATOM 698 O O . GLY A 1 96 ? 6.387 14.531 -1.635 1.00 53.34 96 GLY A O 1
ATOM 699 N N . GLN A 1 97 ? 5.066 16.021 -0.580 1.00 57.81 97 GLN A N 1
ATOM 700 C CA . GLN A 1 97 ? 3.798 15.373 -0.945 1.00 57.81 97 GLN A CA 1
ATOM 701 C C . GLN A 1 97 ? 3.753 14.956 -2.433 1.00 57.81 97 GLN A C 1
ATOM 703 O O . GLN A 1 97 ? 3.159 13.944 -2.781 1.00 57.81 97 GLN A O 1
ATOM 708 N N . GLU A 1 98 ? 4.466 15.685 -3.294 1.00 61.75 98 GLU A N 1
ATOM 709 C CA . GLU A 1 98 ? 4.685 15.417 -4.718 1.00 61.75 98 GLU A CA 1
ATOM 710 C C . GLU A 1 98 ? 5.293 14.038 -5.051 1.00 61.75 98 GLU A C 1
ATOM 712 O O . GLU A 1 98 ? 4.881 13.409 -6.028 1.00 61.75 98 GLU A O 1
ATOM 717 N N . GLY A 1 99 ? 6.263 13.541 -4.277 1.00 67.88 99 GLY A N 1
ATOM 718 C CA . GLY A 1 99 ? 6.930 12.265 -4.564 1.00 67.88 99 GLY A CA 1
ATOM 719 C C . GLY A 1 99 ? 6.050 11.058 -4.236 1.00 67.88 99 GLY A C 1
ATOM 720 O O . G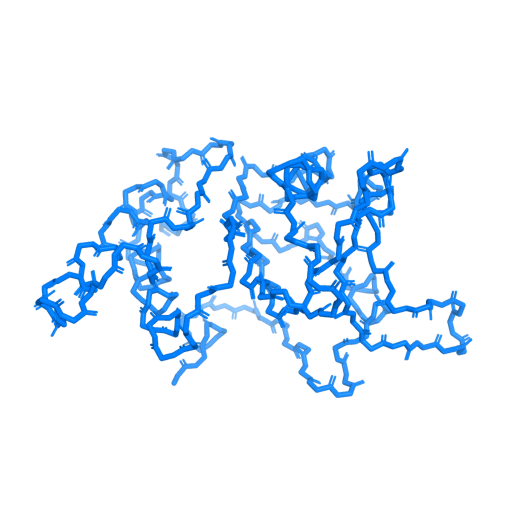LY A 1 99 ? 5.947 10.130 -5.038 1.00 67.88 99 GLY A O 1
ATOM 721 N N . ILE A 1 100 ? 5.344 11.111 -3.105 1.00 74.38 100 ILE A N 1
ATOM 722 C CA . ILE A 1 100 ? 4.369 10.080 -2.718 1.00 74.38 100 ILE A CA 1
ATOM 723 C C . ILE A 1 100 ? 3.177 10.107 -3.666 1.00 74.38 100 ILE A C 1
ATOM 725 O O . ILE A 1 100 ? 2.810 9.061 -4.191 1.00 74.38 100 ILE A O 1
ATOM 729 N N . ALA A 1 101 ? 2.665 11.296 -3.997 1.00 82.12 101 ALA A N 1
ATOM 730 C CA . ALA A 1 101 ? 1.599 11.443 -4.982 1.00 82.12 101 ALA A CA 1
ATOM 731 C C . ALA A 1 101 ? 1.985 10.855 -6.351 1.00 82.12 101 ALA A C 1
ATOM 733 O O . ALA A 1 101 ? 1.137 10.309 -7.056 1.00 82.12 101 ALA A O 1
ATOM 734 N N . SER A 1 102 ? 3.265 10.930 -6.735 1.00 86.31 102 SER A N 1
ATOM 735 C CA . SER A 1 102 ? 3.757 10.334 -7.984 1.00 86.31 102 SER A CA 1
ATOM 736 C C . SER A 1 102 ? 3.731 8.806 -7.949 1.00 86.31 102 SER A C 1
ATOM 738 O O . SER A 1 102 ? 3.306 8.192 -8.928 1.00 86.31 102 SER A O 1
ATOM 740 N N . LEU A 1 103 ? 4.123 8.192 -6.827 1.00 91.00 103 LEU A N 1
ATOM 741 C CA . LEU A 1 103 ? 4.045 6.740 -6.633 1.00 91.00 103 LEU A CA 1
ATOM 742 C C . LEU A 1 103 ? 2.594 6.258 -6.528 1.00 91.00 103 LEU A C 1
ATOM 744 O O . LEU A 1 103 ? 2.215 5.324 -7.232 1.00 91.00 103 LEU A O 1
ATOM 748 N N . GLU A 1 104 ? 1.759 6.917 -5.721 1.00 92.06 104 GLU A N 1
ATOM 749 C CA . GLU A 1 104 ? 0.326 6.612 -5.611 1.00 92.06 104 GLU A CA 1
ATOM 750 C C . GLU A 1 104 ? -0.344 6.657 -6.986 1.00 92.06 104 GLU A C 1
ATOM 752 O O . GLU A 1 104 ? -0.998 5.701 -7.406 1.00 92.06 104 GLU A O 1
ATOM 757 N N . ARG A 1 105 ? -0.113 7.739 -7.740 1.00 93.19 105 ARG A N 1
ATOM 758 C CA . ARG A 1 105 ? -0.638 7.884 -9.097 1.00 93.19 105 ARG A CA 1
ATOM 759 C C . ARG A 1 105 ? -0.120 6.798 -10.032 1.00 93.19 105 ARG A C 1
ATOM 761 O O . ARG A 1 105 ? -0.883 6.339 -10.877 1.00 93.19 105 ARG A O 1
ATOM 768 N N . ALA A 1 106 ? 1.144 6.401 -9.911 1.00 95.81 106 ALA A N 1
ATOM 769 C CA . ALA A 1 106 ? 1.703 5.347 -10.742 1.00 95.81 106 ALA A CA 1
ATOM 770 C C . ALA A 1 106 ? 0.984 4.010 -10.523 1.00 95.81 106 ALA A C 1
ATOM 772 O O . ALA A 1 106 ? 0.570 3.391 -11.498 1.00 95.81 106 ALA A O 1
ATOM 773 N N . PHE A 1 107 ? 0.752 3.615 -9.268 1.00 97.50 107 PHE A N 1
ATOM 774 C CA . PHE A 1 107 ? 0.006 2.393 -8.947 1.00 97.50 107 PHE A CA 1
ATOM 775 C C . PHE A 1 107 ? -1.454 2.454 -9.408 1.00 97.50 107 PHE A C 1
ATOM 777 O O . PHE A 1 107 ? -1.969 1.464 -9.924 1.00 97.50 107 PHE A O 1
ATOM 784 N N . LEU A 1 108 ? -2.115 3.609 -9.272 1.00 97.88 108 LEU A N 1
ATOM 785 C CA . LEU A 1 108 ? -3.479 3.794 -9.780 1.00 97.88 108 LEU A CA 1
ATOM 786 C C . LEU A 1 108 ? -3.539 3.649 -11.309 1.00 97.88 108 LEU A C 1
ATOM 788 O O . LEU A 1 108 ? -4.419 2.970 -11.831 1.00 97.88 108 LEU A O 1
ATOM 792 N N . LEU A 1 109 ? -2.587 4.248 -12.035 1.00 97.75 109 LEU A N 1
ATOM 793 C CA . LEU A 1 109 ? -2.493 4.126 -13.496 1.00 97.75 109 LEU A CA 1
ATOM 794 C C . LEU A 1 109 ? -2.178 2.696 -13.951 1.00 97.75 109 LEU A C 1
ATOM 796 O O . LEU A 1 109 ? -2.658 2.285 -15.002 1.00 97.75 109 LEU A O 1
ATOM 800 N N . ALA A 1 110 ? -1.432 1.947 -13.142 1.00 98.19 110 ALA A N 1
ATOM 801 C CA . ALA A 1 110 ? -1.122 0.541 -13.373 1.00 98.19 110 ALA A CA 1
ATOM 802 C C . ALA A 1 110 ? -2.321 -0.402 -13.144 1.00 98.19 110 ALA A C 1
ATOM 804 O O . ALA A 1 110 ? -2.229 -1.590 -13.430 1.00 98.19 110 ALA A O 1
ATOM 805 N N . GLY A 1 111 ? -3.443 0.104 -12.612 1.00 98.12 111 GLY A N 1
ATOM 806 C CA . GLY A 1 111 ? -4.677 -0.662 -12.406 1.00 98.12 111 GLY A CA 1
ATOM 807 C C . GLY A 1 111 ? -5.031 -0.955 -10.946 1.00 98.12 111 GLY A C 1
ATOM 808 O O . GLY A 1 111 ? -5.992 -1.680 -10.686 1.00 98.12 111 GLY A O 1
ATOM 809 N N . ALA A 1 112 ? -4.309 -0.392 -9.970 1.00 98.44 112 ALA A N 1
ATOM 810 C CA . ALA A 1 112 ? -4.763 -0.426 -8.581 1.00 98.44 112 ALA A CA 1
ATOM 811 C C . ALA A 1 112 ? -6.034 0.425 -8.406 1.00 98.44 112 ALA A C 1
ATOM 813 O O . ALA A 1 112 ? -6.102 1.564 -8.863 1.00 98.44 112 ALA A O 1
ATOM 814 N N . LYS A 1 113 ? -7.033 -0.094 -7.688 1.00 98.44 113 LYS A N 1
ATOM 815 C CA . LYS A 1 113 ? -8.281 0.640 -7.400 1.00 98.44 113 LYS A CA 1
ATOM 816 C C . LYS A 1 113 ? -8.128 1.634 -6.255 1.00 98.44 113 LYS A C 1
ATOM 818 O O . LYS A 1 113 ? -8.825 2.647 -6.217 1.00 98.44 113 LYS A O 1
ATOM 823 N N . ALA A 1 114 ? -7.235 1.333 -5.317 1.00 98.31 114 ALA A N 1
ATOM 824 C CA . ALA A 1 114 ? -6.901 2.199 -4.201 1.00 98.31 114 ALA A CA 1
ATOM 825 C C . ALA A 1 114 ? -5.443 2.020 -3.780 1.00 98.31 114 ALA A C 1
ATOM 827 O O . ALA A 1 114 ? -4.887 0.921 -3.863 1.00 98.31 114 ALA A O 1
ATOM 828 N N . VAL A 1 115 ? -4.851 3.099 -3.277 1.00 97.19 115 VAL A N 1
ATOM 829 C CA . VAL A 1 115 ? -3.509 3.115 -2.699 1.00 97.19 115 VAL A CA 1
ATOM 830 C C . VAL A 1 115 ? -3.575 3.719 -1.304 1.00 97.19 115 VAL A C 1
ATOM 832 O O . VAL A 1 115 ? -4.188 4.768 -1.113 1.00 97.19 115 VAL A O 1
ATOM 835 N N . ILE A 1 116 ? -2.947 3.056 -0.334 1.00 95.38 116 ILE A N 1
ATOM 836 C CA . ILE A 1 116 ? -2.640 3.629 0.979 1.00 95.38 116 ILE A CA 1
ATOM 837 C C . ILE A 1 116 ? -1.143 3.903 1.040 1.00 95.38 116 ILE A C 1
ATOM 839 O O . ILE A 1 116 ? -0.362 2.984 0.806 1.00 95.38 116 ILE A O 1
ATOM 843 N N . ALA A 1 117 ? -0.735 5.118 1.393 1.00 90.75 117 ALA A N 1
ATOM 844 C CA . ALA A 1 117 ? 0.675 5.470 1.557 1.00 90.75 117 ALA A CA 1
ATOM 845 C C . ALA A 1 117 ? 0.894 6.379 2.771 1.00 90.75 117 ALA A C 1
ATOM 847 O O . ALA A 1 117 ? -0.018 7.089 3.199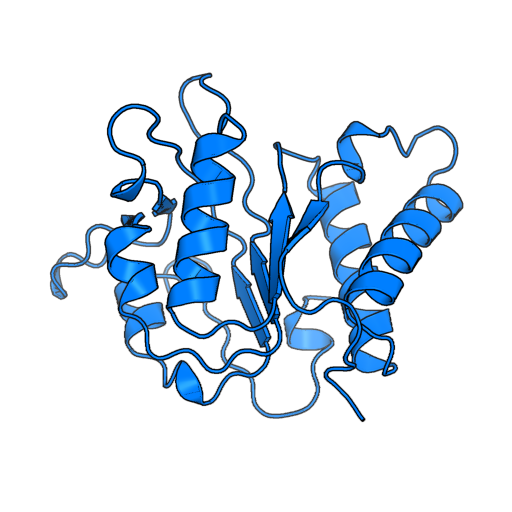 1.00 90.75 117 ALA A O 1
ATOM 848 N N . SER A 1 118 ? 2.099 6.341 3.340 1.00 84.75 118 SER A N 1
ATOM 849 C CA . SER A 1 118 ? 2.539 7.257 4.396 1.00 84.75 118 SER A CA 1
ATOM 850 C C . SER A 1 118 ? 3.145 8.531 3.816 1.00 84.75 118 SER A C 1
ATOM 852 O O . SER A 1 118 ? 4.121 8.453 3.081 1.00 84.75 118 SER A O 1
ATOM 854 N N . LEU A 1 119 ? 2.625 9.691 4.225 1.00 77.56 119 LEU A N 1
ATOM 855 C CA . LEU A 1 119 ? 3.123 11.032 3.894 1.00 77.56 119 LEU A CA 1
ATOM 856 C C . LEU A 1 119 ? 4.513 11.355 4.472 1.00 77.56 119 LEU A C 1
ATOM 858 O O . LEU A 1 119 ? 5.171 12.269 3.988 1.00 77.56 119 LEU A O 1
ATOM 862 N N . TRP A 1 120 ? 4.933 10.656 5.526 1.00 74.94 120 TRP A N 1
ATOM 863 C CA . TRP A 1 120 ? 6.217 10.844 6.203 1.00 74.94 120 TRP A CA 1
ATOM 864 C C . TRP A 1 120 ? 6.621 9.573 6.956 1.00 74.94 120 TRP A C 1
ATOM 866 O O . TRP A 1 120 ? 5.799 8.678 7.171 1.00 74.94 120 TRP A O 1
ATOM 876 N N . THR A 1 121 ? 7.877 9.517 7.404 1.00 69.31 121 THR A N 1
ATOM 877 C CA . THR A 1 121 ? 8.381 8.430 8.253 1.00 69.31 121 THR A CA 1
ATOM 878 C C . THR A 1 121 ? 7.655 8.401 9.593 1.00 69.31 121 THR A C 1
ATOM 880 O O . THR A 1 121 ? 7.719 9.355 10.370 1.00 69.31 121 THR A O 1
ATOM 883 N N . ALA A 1 122 ? 6.985 7.287 9.868 1.00 69.81 122 ALA A N 1
ATOM 884 C CA . ALA A 1 122 ? 6.404 6.985 11.166 1.00 69.81 122 ALA A CA 1
ATOM 885 C C . ALA A 1 122 ? 7.294 5.986 11.917 1.00 69.81 122 ALA A C 1
ATOM 887 O O . ALA A 1 122 ? 8.081 5.260 11.317 1.00 69.81 122 ALA A O 1
ATOM 888 N N . ASP A 1 123 ? 7.166 5.954 13.240 1.00 80.69 123 ASP A N 1
ATOM 889 C CA . ASP A 1 123 ? 7.852 4.970 14.073 1.00 80.69 123 ASP A CA 1
ATOM 890 C C . ASP A 1 123 ? 7.318 3.554 13.783 1.00 80.69 123 ASP A C 1
ATOM 892 O O . ASP A 1 123 ? 6.103 3.333 13.670 1.00 80.69 123 ASP A O 1
ATOM 896 N N . ASP A 1 124 ? 8.234 2.594 13.649 1.00 80.12 124 ASP A N 1
ATOM 897 C CA . ASP A 1 124 ? 7.918 1.216 13.262 1.00 80.12 124 ASP A CA 1
ATOM 898 C C . ASP A 1 124 ? 6.965 0.539 14.254 1.00 80.12 124 ASP A C 1
ATOM 900 O O . ASP A 1 124 ? 6.084 -0.221 13.847 1.00 80.12 124 ASP A O 1
ATOM 904 N N . THR A 1 125 ? 7.077 0.849 15.550 1.00 84.00 125 THR A N 1
ATOM 905 C CA . THR A 1 125 ? 6.233 0.272 16.607 1.00 84.00 125 THR A CA 1
ATOM 906 C C . THR A 1 125 ? 4.762 0.570 16.343 1.00 84.00 125 THR A C 1
ATOM 908 O O . THR A 1 125 ? 3.913 -0.325 16.368 1.00 84.00 125 THR A O 1
ATOM 911 N N . TYR A 1 126 ? 4.460 1.831 16.035 1.00 88.06 126 TYR A N 1
ATOM 912 C CA . TYR A 1 126 ? 3.103 2.294 15.767 1.00 88.06 126 TYR A CA 1
ATOM 913 C C . TYR A 1 126 ? 2.621 1.857 14.385 1.00 88.06 126 TYR A C 1
ATOM 915 O O . TYR A 1 126 ? 1.473 1.434 14.241 1.00 88.06 126 TYR A O 1
ATOM 923 N N . THR A 1 127 ? 3.506 1.876 13.386 1.00 87.12 127 THR A N 1
ATOM 924 C CA . THR A 1 127 ? 3.190 1.441 12.019 1.00 87.12 127 THR A CA 1
ATOM 925 C C . THR A 1 127 ? 2.804 -0.036 11.976 1.00 87.12 127 THR A C 1
ATOM 927 O O . THR A 1 127 ? 1.809 -0.393 11.345 1.00 87.12 127 THR A O 1
ATOM 930 N N . ILE A 1 128 ? 3.517 -0.901 12.708 1.00 89.19 128 ILE A N 1
ATOM 931 C CA . ILE A 1 128 ? 3.183 -2.328 12.821 1.00 89.19 128 ILE A CA 1
ATOM 932 C C . ILE A 1 128 ? 1.780 -2.514 13.406 1.00 89.19 128 ILE A C 1
ATOM 934 O O . ILE A 1 128 ? 1.001 -3.324 12.894 1.00 89.19 128 ILE A O 1
ATOM 938 N N . VAL A 1 129 ? 1.437 -1.775 14.466 1.00 91.81 129 VAL A N 1
ATOM 939 C CA . VAL A 1 129 ? 0.103 -1.860 15.078 1.00 91.81 129 VAL A CA 1
ATOM 940 C C . VAL A 1 129 ? -0.965 -1.357 14.113 1.00 91.81 129 VAL A C 1
ATOM 942 O O . VAL A 1 129 ? -1.956 -2.057 13.904 1.00 91.81 129 VAL A O 1
ATOM 945 N N . LEU A 1 130 ? -0.747 -0.203 13.480 1.00 93.31 130 LEU A N 1
ATOM 946 C CA . LEU A 1 130 ? -1.677 0.377 12.516 1.00 93.31 130 LEU A CA 1
ATOM 947 C C . LEU A 1 130 ? -1.952 -0.586 11.355 1.00 93.31 130 LEU A C 1
ATOM 949 O O . LEU A 1 130 ? -3.110 -0.865 11.055 1.00 93.31 130 LEU A O 1
ATOM 953 N N . MET A 1 131 ? -0.904 -1.146 10.743 1.00 94.31 131 MET A N 1
ATOM 954 C CA . MET A 1 131 ? -1.038 -2.094 9.633 1.00 94.31 131 MET A CA 1
ATOM 955 C C . MET A 1 131 ? -1.740 -3.373 10.071 1.00 94.31 131 MET A C 1
ATOM 957 O O . MET A 1 131 ? -2.635 -3.856 9.380 1.00 94.31 131 MET A O 1
ATOM 961 N N . LYS A 1 132 ? -1.401 -3.906 11.249 1.00 94.31 132 LYS A N 1
ATOM 962 C CA . LYS A 1 132 ? -2.086 -5.084 11.786 1.00 94.31 132 LYS A CA 1
ATOM 963 C C . LYS A 1 132 ? -3.586 -4.829 11.940 1.00 94.31 132 LYS A C 1
ATOM 965 O O . LYS A 1 132 ? -4.375 -5.660 11.502 1.00 94.31 132 LYS A O 1
ATOM 970 N N . ARG A 1 133 ? -3.981 -3.696 12.531 1.00 96.44 133 ARG A N 1
ATOM 971 C CA . ARG A 1 133 ? -5.396 -3.331 12.711 1.00 96.44 133 ARG A CA 1
ATOM 972 C C . ARG A 1 133 ? -6.097 -3.095 11.377 1.00 96.44 133 ARG A C 1
ATOM 974 O O . ARG A 1 133 ? -7.180 -3.629 11.174 1.00 96.44 133 ARG A O 1
ATOM 981 N N . LEU A 1 134 ? -5.452 -2.389 10.448 1.00 97.12 134 LEU A N 1
ATOM 982 C CA . LEU A 1 134 ? -5.966 -2.160 9.096 1.00 97.12 134 LEU A CA 1
ATOM 983 C C . LEU A 1 134 ? -6.328 -3.483 8.417 1.00 97.12 134 LEU A C 1
ATOM 985 O O . LEU A 1 134 ? -7.464 -3.663 7.989 1.00 97.12 134 LEU A O 1
ATOM 989 N N . TYR A 1 135 ? -5.389 -4.429 8.357 1.00 96.69 135 TYR A N 1
ATOM 990 C CA . TYR A 1 135 ? -5.632 -5.706 7.691 1.00 96.69 135 TYR A CA 1
ATOM 991 C C . TYR A 1 135 ? -6.615 -6.605 8.443 1.00 96.69 135 TYR A C 1
ATOM 993 O O . TYR A 1 135 ? -7.364 -7.330 7.797 1.00 96.69 135 TYR A O 1
ATOM 1001 N N . GLN A 1 136 ? -6.679 -6.527 9.776 1.00 96.44 136 GLN A N 1
ATOM 1002 C CA . GLN A 1 136 ? -7.722 -7.213 10.546 1.00 96.44 136 GLN A CA 1
ATOM 1003 C C . GLN A 1 136 ? -9.128 -6.721 10.175 1.00 96.44 136 GLN A C 1
ATOM 1005 O O . GLN A 1 136 ? -10.011 -7.545 9.956 1.00 96.44 136 GLN A O 1
ATOM 1010 N N . HIS A 1 137 ? -9.329 -5.404 10.055 1.00 97.56 137 HIS A N 1
ATOM 1011 C CA . HIS A 1 137 ? -10.618 -4.836 9.641 1.00 97.56 137 HIS A CA 1
ATOM 1012 C C . HIS A 1 137 ? -10.957 -5.175 8.190 1.00 97.56 137 HIS A C 1
ATOM 1014 O O . HIS A 1 137 ? -12.088 -5.558 7.903 1.00 97.56 137 HIS A O 1
ATOM 1020 N N . LEU A 1 138 ? -9.975 -5.108 7.284 1.00 96.94 138 LEU A N 1
ATOM 1021 C CA . LEU A 1 138 ? -10.173 -5.491 5.883 1.00 96.94 138 LEU A CA 1
ATOM 1022 C C . LEU A 1 138 ? -10.643 -6.945 5.763 1.00 96.94 138 LEU A C 1
ATOM 1024 O O . LEU A 1 138 ? 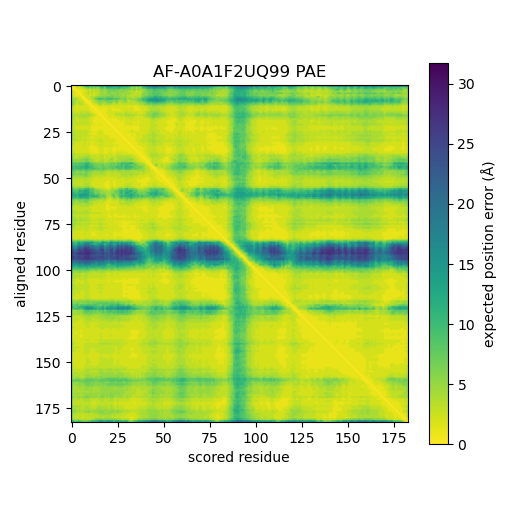-11.652 -7.202 5.113 1.00 96.94 138 LEU A O 1
ATOM 1028 N N . VAL A 1 139 ? -9.944 -7.886 6.407 1.00 95.50 139 VAL A N 1
ATOM 1029 C CA . VAL A 1 139 ? -10.296 -9.319 6.381 1.00 95.50 139 VAL A CA 1
ATOM 1030 C C . VAL A 1 139 ? -11.659 -9.579 7.033 1.00 95.50 139 VAL A C 1
ATOM 1032 O O . VAL A 1 139 ? -12.365 -10.489 6.620 1.00 95.50 139 VAL A O 1
ATOM 1035 N N . ALA A 1 140 ? -12.080 -8.741 7.984 1.00 95.69 140 ALA A N 1
ATOM 1036 C CA . ALA A 1 140 ? -13.424 -8.776 8.561 1.00 95.69 140 ALA A CA 1
ATOM 1037 C C . ALA A 1 140 ? -14.526 -8.195 7.643 1.00 95.69 140 ALA A C 1
ATOM 1039 O O . ALA A 1 140 ? -15.670 -8.061 8.076 1.00 95.69 140 ALA A O 1
ATOM 1040 N N . GLY A 1 141 ? -14.201 -7.833 6.398 1.00 96.00 141 GLY A N 1
ATOM 1041 C CA . GLY A 1 141 ? -15.154 -7.334 5.404 1.00 96.00 141 GLY A CA 1
ATOM 1042 C C . GLY A 1 141 ? -15.446 -5.836 5.491 1.00 96.00 141 GLY A C 1
ATOM 1043 O O . GLY A 1 141 ? -16.367 -5.349 4.836 1.00 96.00 141 GLY A O 1
ATOM 1044 N N . VAL A 1 142 ? -14.673 -5.083 6.277 1.00 97.88 142 VAL A N 1
ATOM 1045 C CA . VAL A 1 142 ? -14.796 -3.622 6.341 1.00 97.88 142 VAL A CA 1
ATOM 1046 C C . VAL A 1 142 ? -14.200 -2.993 5.076 1.00 97.88 142 VAL A C 1
ATOM 1048 O O . VAL A 1 142 ? -13.158 -3.426 4.576 1.00 97.88 142 VAL A O 1
ATOM 1051 N N . ASP A 1 143 ? -14.846 -1.948 4.553 1.00 98.06 143 ASP A N 1
ATOM 1052 C CA . ASP A 1 143 ? -14.332 -1.193 3.410 1.00 98.06 143 ASP A CA 1
ATOM 1053 C C . ASP A 1 143 ? -13.004 -0.484 3.723 1.00 98.06 143 ASP A C 1
ATOM 1055 O O . ASP A 1 143 ? -12.667 -0.203 4.874 1.00 98.06 143 ASP A O 1
ATOM 1059 N N . LYS A 1 144 ? -12.225 -0.192 2.679 1.00 98.12 144 LYS A N 1
ATOM 1060 C CA . LYS A 1 144 ? -10.829 0.258 2.797 1.00 98.12 144 LYS A CA 1
ATOM 1061 C C . LYS A 1 144 ? -10.682 1.562 3.593 1.00 98.12 144 LYS A C 1
ATOM 1063 O O . LYS A 1 144 ? -9.776 1.686 4.419 1.00 98.12 144 LYS A O 1
ATOM 1068 N N . GLY A 1 145 ? -11.579 2.522 3.375 1.00 98.25 145 GLY A N 1
ATOM 1069 C CA . GLY A 1 145 ? -11.586 3.814 4.056 1.00 98.25 145 GLY A CA 1
ATOM 1070 C C . GLY A 1 145 ? -11.974 3.684 5.526 1.00 98.25 145 GLY A C 1
ATOM 1071 O O . GLY A 1 145 ? -11.280 4.213 6.403 1.00 98.25 145 GLY A O 1
ATOM 1072 N N . THR A 1 146 ? -13.043 2.938 5.812 1.00 98.50 146 THR A N 1
ATOM 1073 C CA . THR A 1 146 ? -13.476 2.667 7.187 1.00 98.50 146 THR A CA 1
ATOM 1074 C C . THR A 1 146 ? -12.430 1.856 7.950 1.00 98.50 146 THR A C 1
ATOM 1076 O O . THR A 1 146 ? -12.123 2.209 9.088 1.00 98.50 146 THR A O 1
ATOM 1079 N N . ALA A 1 147 ? -11.810 0.850 7.328 1.00 98.38 147 ALA A N 1
ATOM 1080 C CA . ALA A 1 147 ? -10.759 0.034 7.933 1.00 98.38 147 ALA A CA 1
ATOM 1081 C C . ALA A 1 147 ? -9.536 0.876 8.328 1.00 98.38 147 ALA A C 1
ATOM 1083 O O . ALA A 1 147 ? -9.035 0.750 9.447 1.00 98.38 147 ALA A O 1
ATOM 1084 N N . LEU A 1 148 ? -9.091 1.800 7.465 1.00 98.06 148 LEU A N 1
ATOM 1085 C CA . LEU A 1 148 ? -8.001 2.726 7.794 1.00 98.06 148 LEU A CA 1
ATOM 1086 C C . LEU A 1 148 ? -8.380 3.665 8.945 1.00 98.06 148 LEU A C 1
ATOM 1088 O O . LEU A 1 148 ? -7.577 3.895 9.851 1.00 98.06 148 LEU A O 1
ATOM 1092 N N . ARG A 1 149 ? -9.610 4.190 8.949 1.00 98.25 149 ARG A N 1
ATOM 1093 C CA . ARG A 1 149 ? -10.110 5.022 10.052 1.00 98.25 149 ARG A CA 1
ATOM 1094 C C . ARG A 1 149 ? -10.149 4.246 11.369 1.00 98.25 149 ARG A C 1
ATOM 1096 O O . ARG A 1 149 ? -9.680 4.760 12.380 1.00 98.25 149 ARG A O 1
ATOM 1103 N N . GLN A 1 150 ? -10.702 3.037 11.367 1.00 98.50 150 GLN A N 1
ATOM 1104 C CA . GLN A 1 150 ? -10.800 2.189 12.555 1.00 98.50 150 GLN A CA 1
ATOM 1105 C C . GLN A 1 150 ? -9.416 1.805 13.075 1.00 98.50 150 GLN A C 1
ATOM 1107 O O . GLN A 1 150 ? -9.177 1.924 14.269 1.00 98.50 150 GLN A O 1
ATOM 1112 N N . ALA A 1 151 ? -8.465 1.487 12.195 1.00 97.56 151 ALA A N 1
ATOM 1113 C CA . ALA A 1 151 ? -7.086 1.219 12.590 1.00 97.56 151 ALA A CA 1
ATOM 1114 C C . ALA A 1 151 ? -6.427 2.412 13.308 1.00 97.56 151 ALA A C 1
ATOM 1116 O O . ALA A 1 151 ? -5.735 2.227 14.310 1.00 97.56 151 ALA A O 1
ATOM 1117 N N . LYS A 1 152 ? -6.668 3.645 12.836 1.00 96.56 152 LYS A N 1
ATOM 1118 C CA . LYS A 1 152 ? -6.192 4.870 13.506 1.00 96.56 152 LYS A CA 1
ATOM 1119 C C . LYS A 1 152 ? -6.839 5.046 14.883 1.00 96.56 152 LYS A C 1
ATOM 1121 O O . LYS A 1 152 ? -6.152 5.389 15.841 1.00 96.56 152 LYS A O 1
ATOM 1126 N N . LEU A 1 153 ? -8.144 4.789 14.995 1.00 97.62 153 LEU A N 1
ATOM 1127 C CA . LEU A 1 153 ? -8.868 4.849 16.269 1.00 97.62 153 LEU A CA 1
ATOM 1128 C C . LEU A 1 153 ? -8.389 3.775 17.254 1.00 97.62 153 LEU A C 1
ATOM 1130 O O . LEU A 1 153 ? -8.223 4.071 18.432 1.00 97.62 153 LEU A O 1
ATOM 1134 N N . ASP A 1 154 ? -8.108 2.561 16.785 1.00 97.12 154 ASP A N 1
ATOM 1135 C CA . ASP A 1 154 ? -7.555 1.486 17.611 1.00 97.12 154 ASP A CA 1
ATOM 1136 C C . ASP A 1 154 ? -6.193 1.871 18.194 1.00 97.12 154 ASP A C 1
ATOM 1138 O O . ASP A 1 154 ? -5.921 1.603 19.362 1.00 97.12 154 ASP A O 1
ATOM 1142 N N . LEU A 1 155 ? -5.350 2.532 17.396 1.00 94.62 155 LEU A N 1
ATOM 1143 C CA . LEU A 1 155 ? -4.044 3.022 17.828 1.00 94.62 155 LEU A CA 1
ATOM 1144 C C . LEU A 1 155 ? -4.183 4.122 18.894 1.00 94.62 155 LEU A C 1
ATOM 1146 O O . LEU A 1 155 ? -3.522 4.053 19.929 1.00 94.62 155 LEU A O 1
ATOM 1150 N N . LEU A 1 156 ? -5.096 5.078 18.690 1.00 95.06 156 LEU A N 1
ATOM 1151 C CA . LEU A 1 156 ? -5.432 6.105 19.686 1.00 95.06 156 LEU A CA 1
ATOM 1152 C C . LEU A 1 156 ? -5.963 5.492 20.990 1.00 95.06 156 LEU A C 1
ATOM 1154 O O . LEU A 1 156 ? -5.555 5.901 22.072 1.00 95.06 156 LEU A O 1
ATOM 1158 N N . ASN A 1 157 ? -6.836 4.487 20.904 1.00 96.25 157 ASN A N 1
ATOM 1159 C CA . ASN A 1 157 ? -7.390 3.808 22.077 1.00 96.25 157 ASN A CA 1
ATOM 1160 C C . ASN A 1 157 ? -6.336 2.986 22.829 1.00 96.25 157 ASN A C 1
ATOM 1162 O O . ASN A 1 157 ? -6.391 2.892 24.053 1.00 96.25 157 ASN A O 1
ATOM 1166 N N . GLN A 1 158 ? -5.388 2.380 22.109 1.00 95.31 158 GLN A N 1
ATOM 1167 C CA . GLN A 1 158 ? -4.353 1.535 22.698 1.00 95.31 158 GLN A CA 1
ATOM 1168 C C . GLN A 1 158 ? -3.252 2.346 23.392 1.00 95.31 158 GLN A C 1
ATOM 1170 O O . GLN A 1 158 ? -2.809 1.951 24.467 1.00 95.31 158 GLN A O 1
ATOM 1175 N N . PHE A 1 159 ? -2.799 3.445 22.783 1.00 93.62 159 PHE A N 1
ATOM 1176 C CA . PHE A 1 159 ? -1.643 4.213 23.266 1.00 93.62 159 PHE A CA 1
ATOM 1177 C C . PHE A 1 159 ? -2.015 5.563 23.900 1.00 93.62 159 PHE A C 1
ATOM 1179 O O . PHE A 1 159 ? -1.164 6.224 24.491 1.00 93.62 159 PHE A O 1
ATOM 1186 N N . GLY A 1 160 ? -3.276 5.994 23.811 1.00 94.19 160 GLY A N 1
ATOM 1187 C CA . GLY A 1 160 ? -3.757 7.217 24.449 1.00 94.19 160 GLY A CA 1
ATOM 1188 C C . GLY A 1 160 ? -2.931 8.445 24.058 1.00 94.19 160 GLY A C 1
ATOM 1189 O O . GLY A 1 160 ? -2.792 8.768 22.881 1.00 94.19 160 GLY A O 1
ATOM 1190 N N . ALA A 1 161 ? -2.363 9.127 25.055 1.00 92.62 161 ALA A N 1
ATOM 1191 C CA . ALA A 1 161 ? -1.550 10.327 24.853 1.00 92.62 161 ALA A CA 1
ATOM 1192 C C . ALA A 1 161 ? -0.231 10.072 24.092 1.00 92.62 161 ALA A C 1
ATOM 1194 O O . ALA A 1 161 ? 0.337 11.013 23.541 1.00 92.62 161 ALA A O 1
ATOM 1195 N N . GLU A 1 162 ? 0.245 8.825 24.030 1.00 91.62 162 GLU A N 1
ATOM 1196 C CA . GLU A 1 162 ? 1.464 8.453 23.299 1.00 91.62 162 GLU A CA 1
ATOM 1197 C C . GLU A 1 162 ? 1.214 8.296 21.788 1.00 91.62 162 GLU A C 1
ATOM 1199 O O . GLU A 1 162 ? 2.148 8.354 20.990 1.00 91.62 162 GLU A O 1
ATOM 1204 N N . ALA A 1 163 ? -0.051 8.183 21.361 1.00 88.88 163 ALA A N 1
ATOM 1205 C CA . ALA A 1 163 ? -0.460 8.113 19.957 1.00 88.88 163 ALA A CA 1
ATOM 1206 C C . ALA A 1 163 ? -0.384 9.481 19.247 1.00 88.88 163 ALA A C 1
ATOM 1208 O O . ALA A 1 163 ? -1.382 10.002 18.731 1.00 88.88 163 ALA A O 1
ATOM 1209 N N . LEU A 1 164 ? 0.807 10.079 19.215 1.00 90.62 164 LEU A N 1
ATOM 1210 C CA . LEU A 1 164 ? 1.036 11.369 18.574 1.00 90.62 164 LEU A CA 1
ATOM 1211 C C . LEU A 1 164 ? 0.605 11.331 17.093 1.00 90.62 164 LEU A C 1
ATOM 1213 O O . LEU A 1 164 ? 0.829 10.324 16.417 1.00 90.62 164 LEU A O 1
ATOM 1217 N N . PRO A 1 165 ? 0.041 12.426 16.542 1.00 89.69 165 PRO A N 1
ATOM 1218 C CA . PRO A 1 165 ? -0.413 12.476 15.149 1.00 89.69 165 PRO A CA 1
ATOM 1219 C C . PRO A 1 165 ? 0.629 12.037 14.116 1.00 89.69 165 PRO A C 1
ATOM 1221 O O . PRO A 1 165 ? 0.273 11.433 13.107 1.00 89.69 165 PRO A O 1
ATOM 1224 N N . VAL A 1 166 ? 1.918 12.268 14.384 1.00 85.94 166 VAL A N 1
ATOM 1225 C CA . VAL A 1 166 ? 3.022 11.830 13.516 1.00 85.94 166 VAL A CA 1
ATOM 1226 C C . VAL A 1 166 ? 3.039 10.309 13.289 1.00 85.94 166 VAL A C 1
ATOM 1228 O O . VAL A 1 166 ? 3.523 9.857 12.260 1.00 85.94 166 VAL A O 1
ATOM 1231 N N . TYR A 1 167 ? 2.450 9.506 14.176 1.00 86.12 167 TYR A N 1
ATOM 1232 C CA . TYR A 1 167 ? 2.452 8.046 14.062 1.00 86.12 167 TYR A CA 1
ATOM 1233 C C . TYR A 1 167 ? 1.293 7.459 13.247 1.00 86.12 167 TYR A C 1
ATOM 1235 O O . TYR A 1 167 ? 1.366 6.306 12.831 1.00 86.12 167 TYR A O 1
ATOM 1243 N N . TRP A 1 168 ? 0.217 8.213 13.005 1.00 88.31 168 TRP A N 1
ATOM 1244 C CA . TRP A 1 168 ? -0.993 7.669 12.366 1.00 88.31 168 TRP A CA 1
ATOM 1245 C C . TRP A 1 168 ? -1.622 8.593 11.323 1.00 88.31 168 TRP A C 1
ATOM 1247 O O . TRP A 1 168 ? -2.284 8.119 10.397 1.00 88.31 168 TRP A O 1
ATOM 1257 N N . ALA A 1 169 ? -1.440 9.910 11.439 1.00 89.06 169 ALA A N 1
ATOM 1258 C CA . ALA A 1 169 ? -2.079 10.868 10.541 1.00 89.06 169 ALA A CA 1
ATOM 1259 C C . ALA A 1 169 ? -1.476 10.827 9.131 1.00 89.06 169 ALA A C 1
ATOM 1261 O O . ALA A 1 169 ? -2.174 11.155 8.176 1.00 89.06 169 ALA A O 1
ATOM 1262 N N . GLY A 1 170 ? -0.230 10.357 9.006 1.00 86.38 170 GLY A N 1
ATOM 1263 C CA . GLY A 1 170 ? 0.500 10.297 7.744 1.00 86.38 170 GLY A CA 1
ATOM 1264 C C . GLY A 1 170 ? -0.046 9.281 6.750 1.00 86.38 170 GLY A C 1
ATOM 1265 O O . GLY A 1 170 ? 0.192 9.437 5.565 1.00 86.38 170 GLY A O 1
ATOM 1266 N N . PHE A 1 171 ? -0.796 8.265 7.183 1.00 90.31 171 PHE A N 1
ATOM 1267 C CA . PHE A 1 171 ? -1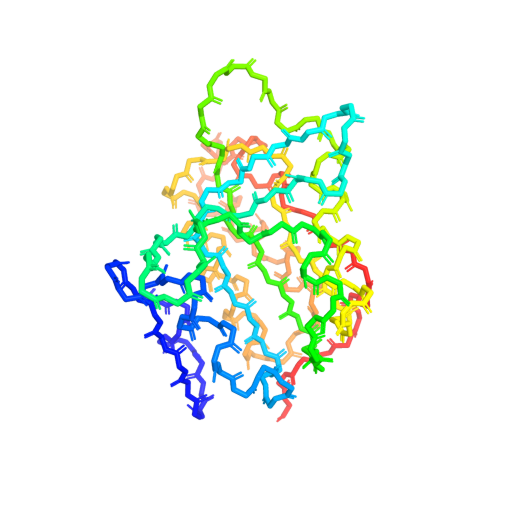.358 7.286 6.252 1.00 90.31 171 PHE A CA 1
ATOM 1268 C C . PHE A 1 171 ? -2.635 7.810 5.597 1.00 90.31 171 PHE A C 1
ATOM 1270 O O . PHE A 1 171 ? -3.660 7.978 6.267 1.00 90.31 171 PHE A O 1
ATOM 1277 N N . THR A 1 172 ? -2.591 8.043 4.292 1.00 91.88 172 THR A N 1
ATOM 1278 C CA . THR A 1 172 ? -3.727 8.485 3.474 1.00 91.88 172 THR A CA 1
ATOM 1279 C C . THR A 1 172 ? -4.193 7.377 2.543 1.00 91.88 172 THR A C 1
ATOM 1281 O O . THR A 1 172 ? -3.451 6.437 2.285 1.00 91.88 172 THR A O 1
ATOM 1284 N N . LEU A 1 173 ? -5.436 7.475 2.066 1.00 95.31 173 LEU A N 1
ATOM 1285 C CA . LEU A 1 173 ? -5.995 6.596 1.040 1.00 95.31 173 LEU A CA 1
ATOM 1286 C C . LEU A 1 173 ? -6.384 7.441 -0.172 1.00 95.31 173 LEU A C 1
ATOM 1288 O O . LEU A 1 173 ? -7.072 8.451 -0.017 1.00 95.31 173 LEU A O 1
ATOM 1292 N N . VAL A 1 174 ? -5.994 6.992 -1.362 1.00 96.12 174 VAL A N 1
ATOM 1293 C CA . VAL A 1 174 ? -6.381 7.579 -2.650 1.00 96.12 174 VAL A CA 1
ATOM 1294 C C . VAL A 1 174 ? -7.022 6.498 -3.522 1.00 96.12 174 VAL A C 1
ATOM 1296 O O . VAL A 1 174 ? -6.504 5.387 -3.603 1.00 96.12 174 VAL A O 1
ATOM 1299 N N . GLY A 1 175 ? -8.138 6.815 -4.182 1.00 96.94 175 GLY A N 1
ATOM 1300 C CA . GLY A 1 175 ? -8.900 5.880 -5.021 1.00 96.94 175 GLY A CA 1
ATOM 1301 C C . GLY A 1 175 ? -10.229 5.460 -4.387 1.00 96.94 175 GLY A C 1
ATOM 1302 O O . GLY A 1 175 ? -10.824 6.217 -3.620 1.00 96.94 175 GLY A O 1
ATOM 1303 N N . ASP A 1 176 ? -10.717 4.266 -4.722 1.00 97.69 176 ASP A N 1
ATOM 1304 C CA . ASP A 1 176 ? -11.957 3.723 -4.158 1.00 97.69 176 ASP A CA 1
ATOM 1305 C C . ASP A 1 176 ? -11.768 3.378 -2.676 1.00 97.69 176 ASP A C 1
ATOM 1307 O O . ASP A 1 176 ? -11.101 2.409 -2.345 1.00 97.69 176 ASP A O 1
ATOM 1311 N N . GLY A 1 177 ? -12.359 4.150 -1.768 1.00 96.38 177 GLY A N 1
ATOM 1312 C CA . GLY A 1 177 ? -12.323 3.854 -0.334 1.00 96.38 177 GLY A CA 1
ATOM 1313 C C . GLY A 1 177 ? -13.471 2.970 0.157 1.00 96.38 177 GLY A C 1
ATOM 1314 O O . GLY A 1 177 ? -13.348 2.373 1.217 1.00 96.38 177 GLY A O 1
ATOM 1315 N N . SER A 1 178 ? -14.572 2.873 -0.586 1.00 97.12 178 SER A N 1
ATOM 1316 C CA . SER A 1 178 ? -15.873 2.420 -0.069 1.00 97.12 178 SER A CA 1
ATOM 1317 C C .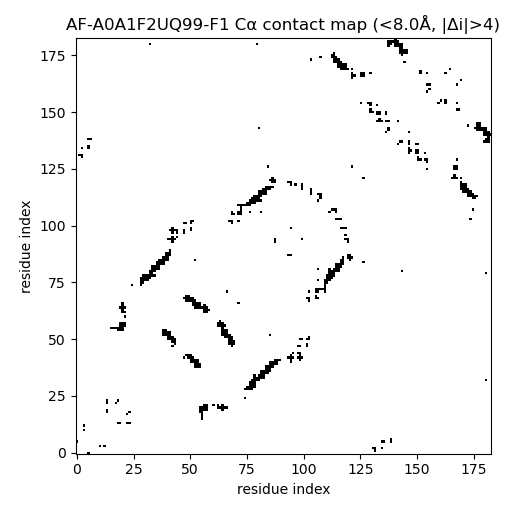 SER A 1 178 ? -16.227 0.965 -0.376 1.00 97.12 178 SER A C 1
ATOM 1319 O O . SER A 1 178 ? -17.250 0.477 0.099 1.00 97.12 178 SER A O 1
ATOM 1321 N N . THR A 1 179 ? -15.405 0.257 -1.151 1.00 96.88 179 THR A N 1
ATOM 1322 C CA . THR A 1 179 ? -15.650 -1.158 -1.476 1.00 96.88 179 THR A CA 1
ATOM 1323 C C . THR A 1 179 ? -14.828 -2.085 -0.582 1.00 96.88 179 THR A C 1
ATOM 1325 O O . THR A 1 179 ? -13.600 -1.945 -0.501 1.00 96.88 179 THR A O 1
ATOM 1328 N N . ALA A 1 180 ? -15.486 -3.064 0.043 1.00 96.50 180 ALA A N 1
ATOM 1329 C CA . ALA A 1 180 ? -14.832 -4.161 0.755 1.00 96.50 180 ALA A CA 1
ATOM 1330 C C . ALA A 1 180 ? -14.025 -5.052 -0.204 1.00 96.50 180 ALA A C 1
ATOM 1332 O O . ALA A 1 180 ? -14.407 -5.266 -1.355 1.00 96.50 180 ALA A O 1
ATOM 1333 N N . ILE A 1 181 ? -12.892 -5.572 0.268 1.00 94.62 181 ILE A N 1
ATOM 1334 C CA . ILE A 1 181 ? -12.059 -6.502 -0.512 1.00 94.62 181 ILE A CA 1
ATOM 1335 C C . ILE A 1 181 ? -12.518 -7.939 -0.254 1.00 94.62 181 ILE A C 1
ATOM 1337 O O . ILE A 1 181 ? -12.705 -8.721 -1.184 1.00 94.62 181 ILE A O 1
ATOM 1341 N N . PHE A 1 182 ? -12.717 -8.280 1.013 1.00 91.00 182 PHE A N 1
ATOM 1342 C CA . PHE A 1 182 ? -13.053 -9.626 1.453 1.00 91.00 182 PHE A CA 1
ATOM 1343 C C . PHE A 1 182 ? -14.552 -9.688 1.765 1.00 91.00 182 PHE A C 1
ATOM 1345 O O . PHE A 1 182 ? -15.091 -8.750 2.352 1.00 91.00 182 PHE A O 1
ATOM 1352 N N . TYR A 1 183 ? -15.221 -10.744 1.306 1.00 78.25 183 TYR A N 1
ATOM 1353 C CA . TYR A 1 183 ? -16.651 -10.999 1.475 1.00 78.25 183 TYR A CA 1
ATOM 1354 C C . TYR A 1 183 ? -16.908 -12.502 1.535 1.00 78.25 183 TYR A C 1
ATOM 1356 O O . TYR A 1 183 ? -16.072 -13.254 0.978 1.00 78.25 183 TYR A O 1
#

Foldseek 3Di:
DDLQVLDPDDDDDQDDLRFAPVNVLPDPQQVEQEAEDAFAWDADPPCLQQTFGATHADVVVVRGRTHGLVNLLCAQHQYQEYEYNHAHDDDPDQNPQSNVVSNQVSNVNNNHQKYKYFSHHADPVLSRQLSVQLSNCLQVQAFNQVSLVVSLVVSCVVQPPNSPCSHRVRIDMDGDRHGRSHD

Solvent-accessible surface area (backbone atoms only — not comparable to full-atom values): 9718 Å² total; per-residue (Å²): 133,55,74,75,72,72,53,82,76,93,81,87,86,66,57,75,88,55,31,18,41,58,56,59,70,70,45,72,51,50,78,35,48,66,47,79,44,80,37,35,38,43,54,25,92,93,45,39,54,61,8,24,38,51,39,30,59,36,78,92,77,75,34,83,11,59,54,20,17,59,58,42,34,72,39,64,37,51,15,58,31,36,35,39,61,30,39,71,63,85,82,91,64,71,47,49,71,64,18,55,52,31,42,48,48,14,42,42,66,12,37,25,45,15,34,34,38,41,62,50,66,49,54,65,74,49,42,53,51,34,51,51,39,24,52,52,32,28,66,70,39,33,23,53,46,59,14,50,52,49,14,47,50,52,44,36,70,73,46,47,91,73,48,45,60,71,48,53,68,36,59,46,80,50,68,61,36,79,60,50,85,38,130

Secondary structure (DSSP, 8-state):
--HHHH--S------GGG-BHHHHHTS-GGG-SEEEE-SEEE--SS-GGG-EEE-B-BGGGTB-SEEEHHHHTTS----SEEEE---B-SSS----HHHHHHHHHHHHHTT-SEEEEESSPPPHHHHHHHHHHHHHHHHTT--HHHHHHHHHHHHHHHHGGG--GGGTTTEEEEE--S--S--

pLDDT: mean 88.18, std 13.39, range [32.56, 98.5]

Nearest PDB structures (foldseek):
  8rot-assembly1_B  TM=8.013E-01  e=7.444E-07  Myxococcus xanthus
  8tl0-assembly1_C  TM=7.153E-01  e=6.561E-07  Haliangium ochraceum
  8tl0-assembly1_B  TM=6.990E-01  e=2.470E-06  Haliangium ochraceum
  8tl0-assembly1_A  TM=6.976E-01  e=7.226E-06  Haliangium ochraceum
  5mz6-assembly1_1  TM=6.867E-01  e=2.909E-03  Caenorhabditis elegans